Protein AF-A0A7S1TRI1-F1 (afdb_monomer)

Foldseek 3Di:
DVVVVVVVVVVVVVVVVVVVVVVVVVVVVVVVVVVVVVVVVVVVVVVVVVVVVVVVVVVVVVVVVVVVVVVVVVVVVVVVVVVVVVVVVVVVVVVVVVVVVVVVVVVVVVVVVVVVVVVVVVVVVVVVVVVVVVVVLVVVVVVVVVVVVVVVVVVVVVPDDDDDDPDPPPCPDPNPVPVCPVVVVVVVVVVVVVPPPPPPPPPPPDPPPPVPPPPPPPPPPPVVVVVVVVVVVVVVVVVVVVVPDDPPPDPPPDPDDDPPDDPVNVVVVVVVVVVVVVVPPPPPDDDDDDDDDDDDDDDDDDDDDDPDDDDDPPDPPDPPPPDPPPPPPDPPVVVVVVVVVVVVVVVVD

Organism: NCBI:txid124430

pLDDT: mean 71.21, std 21.26, range [36.97, 98.06]

Mean predicted aligned error: 22.96 Å

Radius of gyration: 62.07 Å; Cα contacts (8 Å, |Δi|>4): 4; chains: 1; bounding box: 125×67×200 Å

Solvent-accessible surface area (backbone atoms only — not comparable to full-atom values): 21823 Å² total; per-residue (Å²): 108,71,72,59,54,53,53,50,56,50,48,53,52,50,51,53,51,51,49,52,57,50,52,53,53,49,52,52,49,52,52,51,50,52,52,52,52,54,50,52,54,51,52,51,50,53,53,52,51,51,51,53,52,52,53,53,52,52,49,51,52,53,51,50,53,49,54,50,54,51,52,54,52,49,52,54,50,48,56,51,53,51,53,52,50,54,53,51,51,51,52,50,52,56,49,50,56,47,52,56,49,51,51,54,48,52,53,52,53,49,52,51,51,53,52,51,51,52,51,51,51,54,53,50,55,50,50,52,53,53,48,53,51,51,53,52,50,53,51,52,50,52,51,54,53,51,50,52,51,48,53,54,62,55,49,67,75,59,81,79,83,89,76,88,71,94,67,77,76,76,74,89,55,83,72,84,71,56,72,55,67,63,52,47,58,52,46,52,52,50,45,65,71,59,47,76,71,68,77,69,72,74,72,70,77,71,80,69,81,69,76,71,79,72,92,79,59,90,86,70,62,66,67,62,58,51,55,56,49,54,56,58,52,55,55,54,56,55,54,59,62,62,72,74,65,87,89,85,84,87,75,91,81,74,85,85,78,69,101,78,75,48,76,64,56,58,51,52,51,54,50,52,53,54,48,54,60,57,70,69,49,82,85,82,80,85,84,86,81,93,75,87,77,93,75,84,83,82,93,72,94,71,94,74,90,82,84,88,71,87,90,82,88,73,86,82,85,75,85,90,84,80,89,82,79,85,84,73,78,72,55,72,64,59,60,50,54,56,52,51,54,55,50,54,64,56,72,77,108

Sequence (349 aa):
AAAAEEAKAEAERREKELRIRLEVRVEDREAELATARTVAGREQKVATELRAKAAALEGKAKELDGKYKDAVRLAKGHRKKTRLATTALAKLRDRMKRIDAENKELVRENATVVASEEQLRRTVEELARTLEVEQTNRREWATARSQLLRQFCESDNTMKGLSSLSGGVPKQQPTPYNHVYHAGVSDLRRSADSLPSAPRPATDPTPTKTKVPSKSSAKATGRRKVKRRRARLTTAATAKAKLATPTRLAGKAERKASPTDSPLRRRTELLRARRAALEARPSGLFTSDEHEPRHPAPRRESKGPDSIDELELELATEDWAAGNTEGWAGDEEEEAELLTDLDAMSSIA

Structure (mmCIF, N/CA/C/O backbone):
data_AF-A0A7S1TRI1-F1
#
_entry.id   AF-A0A7S1TRI1-F1
#
loop_
_atom_site.group_PDB
_atom_site.id
_atom_site.type_symbol
_atom_site.label_atom_id
_atom_site.label_alt_id
_atom_site.label_comp_id
_atom_site.label_asym_id
_atom_site.label_entity_id
_atom_site.label_seq_id
_atom_site.pdbx_PDB_ins_code
_atom_site.Cartn_x
_atom_site.Cartn_y
_atom_site.Cartn_z
_atom_site.occupancy
_atom_site.B_iso_or_equiv
_atom_site.auth_seq_id
_atom_site.auth_comp_id
_atom_site.auth_asym_id
_atom_site.auth_atom_id
_atom_site.pdbx_PDB_model_num
ATOM 1 N N . ALA A 1 1 ? 50.799 10.301 -98.415 1.00 80.12 1 ALA A N 1
ATOM 2 C CA . ALA A 1 1 ? 51.672 11.117 -97.546 1.00 80.12 1 ALA A CA 1
ATOM 3 C C . ALA A 1 1 ? 50.856 12.154 -96.774 1.00 80.12 1 ALA A C 1
ATOM 5 O O . ALA A 1 1 ? 50.730 11.978 -95.575 1.00 80.12 1 ALA A O 1
ATOM 6 N N . ALA A 1 2 ? 50.206 13.126 -97.431 1.00 81.94 2 ALA A N 1
ATOM 7 C CA . ALA A 1 2 ? 49.350 14.124 -96.761 1.00 81.94 2 ALA A CA 1
ATOM 8 C C . ALA A 1 2 ? 48.250 13.505 -95.869 1.00 81.94 2 ALA A C 1
ATOM 10 O O . ALA A 1 2 ? 48.205 13.785 -94.679 1.00 81.94 2 ALA A O 1
ATOM 11 N N . ALA A 1 3 ? 47.483 12.539 -96.390 1.00 84.62 3 ALA A N 1
ATOM 12 C CA . ALA A 1 3 ? 46.451 11.838 -95.611 1.00 84.62 3 ALA A CA 1
ATOM 13 C C . ALA A 1 3 ? 46.990 11.063 -94.386 1.00 84.62 3 ALA A C 1
ATOM 15 O O . ALA A 1 3 ? 46.260 10.824 -93.430 1.00 84.62 3 ALA A O 1
ATOM 16 N N . ALA A 1 4 ? 48.266 10.656 -94.397 1.00 84.81 4 ALA A N 1
ATOM 17 C CA . ALA A 1 4 ? 48.879 9.952 -93.269 1.00 84.81 4 ALA A CA 1
ATOM 18 C C . ALA A 1 4 ? 49.349 10.919 -92.169 1.00 84.81 4 ALA A C 1
ATOM 20 O O . ALA A 1 4 ? 49.330 10.556 -90.997 1.00 84.81 4 ALA A O 1
ATOM 21 N N . GLU A 1 5 ? 49.742 12.143 -92.529 1.00 85.69 5 GLU A N 1
ATOM 22 C CA . GLU A 1 5 ? 50.085 13.201 -91.570 1.00 85.69 5 GLU A CA 1
ATOM 23 C C . GLU A 1 5 ? 48.824 13.811 -90.942 1.00 85.69 5 GLU A C 1
ATOM 25 O O . GLU A 1 5 ? 48.774 14.018 -89.730 1.00 85.69 5 GLU A O 1
ATOM 30 N N . GLU A 1 6 ? 47.758 13.986 -91.726 1.00 85.88 6 GLU A N 1
ATOM 31 C CA . GLU A 1 6 ? 46.444 14.393 -91.213 1.00 85.88 6 GLU A CA 1
ATOM 32 C C . GLU A 1 6 ? 45.880 13.361 -90.222 1.00 85.88 6 GLU A C 1
ATOM 34 O O . GLU A 1 6 ? 45.433 13.730 -89.136 1.00 85.88 6 GLU A O 1
ATOM 39 N N . ALA A 1 7 ? 46.004 12.061 -90.519 1.00 89.56 7 ALA A N 1
ATOM 40 C CA . ALA A 1 7 ? 45.572 10.998 -89.611 1.00 89.56 7 ALA A CA 1
ATOM 41 C C . ALA A 1 7 ? 46.341 10.984 -88.274 1.00 89.56 7 ALA A C 1
ATOM 43 O O . ALA A 1 7 ? 45.748 10.719 -87.227 1.00 89.56 7 ALA A O 1
ATOM 44 N N . LYS A 1 8 ? 47.646 11.297 -88.281 1.00 93.50 8 LYS A N 1
ATOM 45 C CA . LYS A 1 8 ? 48.445 11.431 -87.048 1.00 93.50 8 LYS A CA 1
ATOM 46 C C . LYS A 1 8 ? 48.033 12.664 -86.244 1.00 93.50 8 LYS A C 1
ATOM 48 O O . LYS A 1 8 ? 47.828 12.561 -85.038 1.00 93.50 8 LYS A O 1
ATOM 53 N N . ALA A 1 9 ? 47.838 13.803 -86.908 1.00 90.88 9 ALA A N 1
ATOM 54 C CA . ALA A 1 9 ? 47.400 15.034 -86.254 1.00 90.88 9 ALA A CA 1
ATOM 55 C C . ALA A 1 9 ? 46.000 14.895 -85.626 1.00 90.88 9 ALA A C 1
ATOM 57 O O . ALA A 1 9 ? 45.744 15.419 -84.541 1.00 90.88 9 ALA A O 1
ATOM 58 N N . GLU A 1 10 ? 45.088 14.162 -86.269 1.00 91.12 10 GLU A N 1
ATOM 59 C CA . GLU A 1 10 ? 43.784 13.833 -85.690 1.00 91.12 10 GLU A CA 1
ATOM 60 C C . GLU A 1 10 ? 43.884 12.854 -84.516 1.00 91.12 10 GLU A C 1
ATOM 62 O O . GLU A 1 10 ? 43.177 13.033 -83.522 1.00 91.12 10 GLU A O 1
ATOM 67 N N . ALA A 1 11 ? 44.762 11.849 -84.591 1.00 92.44 11 ALA A N 1
ATOM 68 C CA . ALA A 1 11 ? 44.986 10.908 -83.496 1.00 92.44 11 ALA A CA 1
ATOM 69 C C . ALA A 1 11 ? 45.507 11.617 -82.234 1.00 92.44 11 ALA A C 1
ATOM 71 O O . ALA A 1 11 ? 44.962 11.404 -81.153 1.00 92.44 11 ALA A O 1
ATOM 72 N N . GLU A 1 12 ? 46.469 12.534 -82.371 1.00 91.31 12 GLU A N 1
ATOM 73 C CA . GLU A 1 12 ? 46.991 13.327 -81.250 1.00 91.31 12 GLU A CA 1
ATOM 74 C C . GLU A 1 12 ? 45.942 14.276 -80.651 1.00 91.31 12 GLU A C 1
ATOM 76 O O . GLU A 1 12 ? 45.892 14.473 -79.435 1.00 91.31 12 GLU A O 1
ATOM 81 N N . ARG A 1 13 ? 45.075 14.875 -81.482 1.00 93.94 13 ARG A N 1
ATOM 82 C CA . ARG A 1 13 ? 43.962 15.711 -80.995 1.00 93.94 13 ARG A CA 1
ATOM 83 C C . ARG A 1 13 ? 42.957 14.883 -80.199 1.00 93.94 13 ARG A C 1
ATOM 85 O O . ARG A 1 13 ? 42.544 15.312 -79.125 1.00 93.94 13 ARG A O 1
ATOM 92 N N . ARG A 1 14 ? 42.610 13.691 -80.690 1.00 92.75 14 ARG A N 1
ATOM 93 C CA . ARG A 1 14 ? 41.705 12.764 -79.996 1.00 92.75 14 ARG A CA 1
ATOM 94 C C . ARG A 1 14 ? 42.324 12.218 -78.711 1.00 92.75 14 ARG A C 1
ATOM 96 O O . ARG A 1 14 ? 41.617 12.103 -77.719 1.00 92.75 14 ARG A O 1
ATOM 103 N N . GLU A 1 15 ? 43.623 11.929 -78.686 1.00 92.12 15 GLU A N 1
ATOM 104 C CA . GLU A 1 15 ? 44.326 11.505 -77.468 1.00 92.12 15 GLU A CA 1
ATOM 105 C C . GLU A 1 15 ? 44.309 12.605 -76.400 1.00 92.12 15 GLU A C 1
ATOM 107 O O . GLU A 1 15 ? 43.963 12.343 -75.248 1.00 92.12 15 GLU A O 1
ATOM 112 N N . LYS A 1 16 ? 44.597 13.854 -76.790 1.00 95.25 16 LYS A N 1
ATOM 113 C CA . LYS A 1 16 ? 44.510 15.015 -75.891 1.00 95.25 16 LYS A CA 1
ATOM 114 C C . LYS A 1 16 ? 43.087 15.226 -75.374 1.00 95.25 16 LYS A C 1
ATOM 116 O O . LYS A 1 16 ? 42.901 15.456 -74.184 1.00 95.25 16 LYS A O 1
ATOM 121 N N . GLU A 1 17 ? 42.080 15.095 -76.233 1.00 93.94 17 GLU A N 1
ATOM 122 C CA . GLU A 1 17 ? 40.675 15.205 -75.831 1.00 93.94 17 GLU A CA 1
ATOM 123 C C . GLU A 1 17 ? 40.250 14.077 -74.875 1.00 93.94 17 GLU A C 1
ATOM 125 O O . GLU A 1 17 ? 39.602 14.333 -73.859 1.00 93.94 17 GLU A O 1
ATOM 130 N N . LEU A 1 18 ? 40.635 12.828 -75.158 1.00 95.75 18 LEU A N 1
ATOM 131 C CA . LEU A 1 18 ? 40.362 11.686 -74.283 1.00 95.75 18 LEU A CA 1
ATOM 132 C C . LEU A 1 18 ? 41.048 11.840 -72.927 1.00 95.75 18 LEU A C 1
ATOM 134 O O . LEU A 1 18 ? 40.439 11.529 -71.906 1.00 95.75 18 LEU A O 1
ATOM 138 N N . ARG A 1 19 ? 42.278 12.357 -72.908 1.00 95.81 19 ARG A N 1
ATOM 139 C CA . ARG A 1 19 ? 43.007 12.646 -71.674 1.00 95.81 19 ARG A CA 1
ATOM 140 C C . ARG A 1 19 ? 42.280 13.679 -70.818 1.00 95.81 19 ARG A C 1
ATOM 142 O O . ARG A 1 19 ? 42.035 13.395 -69.652 1.00 95.81 19 ARG A O 1
ATOM 149 N N . ILE A 1 20 ? 41.843 14.796 -71.404 1.00 95.81 20 ILE A N 1
ATOM 150 C CA . ILE A 1 20 ? 41.055 15.818 -70.692 1.00 95.81 20 ILE A CA 1
ATOM 151 C C . ILE A 1 20 ? 39.758 15.208 -70.143 1.00 95.81 20 ILE A C 1
ATOM 153 O O . ILE A 1 20 ? 39.418 15.406 -68.981 1.00 95.81 20 ILE A O 1
ATOM 157 N N . ARG A 1 21 ? 39.042 14.401 -70.939 1.00 95.88 21 ARG A N 1
ATOM 158 C CA . ARG A 1 21 ? 37.817 13.724 -70.472 1.00 95.88 21 ARG A CA 1
ATOM 159 C C . ARG A 1 21 ? 38.075 12.748 -69.320 1.00 95.88 21 ARG A C 1
ATOM 161 O O . ARG A 1 21 ? 37.202 12.586 -68.469 1.00 95.88 21 ARG A O 1
ATOM 168 N N . LEU A 1 22 ? 39.217 12.059 -69.311 1.00 96.38 22 LEU A N 1
ATOM 169 C CA . LEU A 1 22 ? 39.600 11.168 -68.214 1.00 96.38 22 LEU A CA 1
ATOM 170 C C . LEU A 1 22 ? 39.996 11.955 -66.962 1.00 96.38 22 LEU A C 1
ATOM 172 O O . LEU A 1 22 ? 39.558 11.575 -65.882 1.00 96.38 22 LEU A O 1
ATOM 176 N N . GLU A 1 23 ? 40.752 13.045 -67.104 1.00 96.25 23 GLU A N 1
ATOM 177 C CA . GLU A 1 23 ? 41.136 13.934 -65.997 1.00 96.25 23 GLU A CA 1
ATOM 178 C C . GLU A 1 23 ? 39.890 14.518 -65.310 1.00 96.25 23 GLU A C 1
ATOM 180 O O . GLU A 1 23 ? 39.721 14.323 -64.109 1.00 96.25 23 GLU A O 1
ATOM 185 N N . VAL A 1 24 ? 38.936 15.066 -66.075 1.00 96.38 24 VAL A N 1
ATOM 186 C CA . VAL A 1 24 ? 37.661 15.580 -65.531 1.00 96.38 24 VAL A CA 1
ATOM 187 C C . VAL A 1 24 ? 36.880 14.493 -64.780 1.00 96.38 24 VAL A C 1
ATOM 189 O O . VAL A 1 24 ? 36.388 14.722 -63.680 1.00 96.38 24 VAL A O 1
ATOM 192 N N . ARG A 1 25 ? 36.798 13.266 -65.319 1.00 96.06 25 ARG A N 1
ATOM 193 C CA . ARG A 1 25 ? 36.109 12.161 -64.624 1.00 96.06 25 ARG A CA 1
ATOM 194 C C . ARG A 1 25 ? 36.802 11.742 -63.332 1.00 96.06 25 ARG A C 1
ATOM 196 O O . ARG A 1 25 ? 36.122 11.265 -62.425 1.00 96.06 25 ARG A O 1
ATOM 203 N N . VAL A 1 26 ? 38.129 11.825 -63.267 1.00 97.56 26 VAL A N 1
ATOM 204 C CA . VAL A 1 26 ? 38.873 11.528 -62.038 1.00 97.56 26 VAL A CA 1
ATOM 205 C C . VAL A 1 26 ? 38.576 12.599 -60.995 1.00 97.56 26 VAL A C 1
ATOM 207 O O . VAL A 1 26 ? 38.222 12.236 -59.879 1.00 97.56 26 VAL A O 1
ATOM 210 N N . GLU A 1 27 ? 38.605 13.878 -61.370 1.00 95.75 27 GLU A N 1
ATOM 211 C CA . GLU A 1 27 ? 38.260 14.992 -60.477 1.00 95.75 27 GLU A CA 1
ATOM 212 C C . GLU A 1 27 ? 36.824 14.879 -59.938 1.00 95.75 27 GLU A C 1
ATOM 214 O O . GLU A 1 27 ? 36.612 14.964 -58.725 1.00 95.75 27 GLU A O 1
ATOM 219 N N . ASP A 1 28 ? 35.848 14.579 -60.803 1.00 96.62 28 ASP A N 1
ATOM 220 C CA . ASP A 1 28 ? 34.454 14.353 -60.398 1.00 96.62 28 ASP A CA 1
ATOM 221 C C . ASP A 1 28 ? 34.348 13.205 -59.380 1.00 96.62 28 ASP A C 1
ATOM 223 O O . ASP A 1 28 ? 33.677 13.318 -58.350 1.00 96.62 28 ASP A O 1
ATOM 227 N N . ARG A 1 29 ? 35.051 12.091 -59.625 1.00 96.88 29 ARG A N 1
ATOM 228 C CA . ARG A 1 29 ? 35.058 10.936 -58.714 1.00 96.88 29 ARG A CA 1
ATOM 229 C C . ARG A 1 29 ? 35.777 11.227 -57.407 1.00 96.88 29 ARG A C 1
ATOM 231 O O . ARG A 1 29 ? 35.345 10.738 -56.365 1.00 96.88 29 ARG A O 1
ATOM 238 N N . GLU A 1 30 ? 36.848 12.006 -57.426 1.00 96.56 30 GLU A N 1
ATOM 239 C CA . GLU A 1 30 ? 37.534 12.441 -56.213 1.00 96.56 30 GLU A CA 1
ATOM 240 C C . GLU A 1 30 ? 36.636 13.352 -55.366 1.00 96.56 30 GLU A C 1
ATOM 242 O O . GLU A 1 30 ? 36.564 13.166 -54.146 1.00 96.56 30 GLU A O 1
ATOM 247 N N . ALA A 1 31 ? 35.872 14.250 -55.994 1.00 96.00 31 ALA A N 1
ATOM 248 C CA . ALA A 1 31 ? 34.875 15.078 -55.320 1.00 96.00 31 ALA A CA 1
ATOM 249 C C . ALA A 1 31 ? 33.716 14.239 -54.738 1.00 96.00 31 ALA A C 1
ATOM 251 O O . ALA A 1 31 ? 33.339 14.414 -53.572 1.00 96.00 31 ALA A O 1
ATOM 252 N N . GLU A 1 32 ? 33.190 13.270 -55.494 1.00 96.44 32 GLU A N 1
ATOM 253 C CA . GLU A 1 32 ? 32.194 12.306 -55.001 1.00 96.44 32 GLU A CA 1
ATOM 254 C C . GLU A 1 32 ? 32.728 11.494 -53.806 1.00 96.44 32 GLU A C 1
ATOM 256 O O . GLU A 1 32 ? 32.045 11.331 -52.795 1.00 96.44 32 GLU A O 1
ATOM 261 N N . LEU A 1 33 ? 33.975 11.016 -53.866 1.00 97.38 33 LEU A N 1
ATOM 262 C CA . LEU A 1 33 ? 34.591 10.272 -52.765 1.00 97.38 33 LEU A CA 1
ATOM 263 C C . LEU A 1 33 ? 34.832 11.156 -51.536 1.00 97.38 33 LEU A C 1
ATOM 265 O O . LEU A 1 33 ? 34.644 10.695 -50.406 1.00 97.38 33 LEU A O 1
ATOM 269 N N . ALA A 1 34 ? 35.231 12.414 -51.726 1.00 96.44 34 ALA A N 1
ATOM 270 C CA . ALA A 1 34 ? 35.403 13.366 -50.635 1.00 96.44 34 ALA A CA 1
ATOM 271 C C . ALA A 1 34 ? 34.068 13.631 -49.923 1.00 96.44 34 ALA A C 1
ATOM 273 O O . ALA A 1 34 ? 33.988 13.508 -48.697 1.00 96.44 34 ALA A O 1
ATOM 274 N N . THR A 1 35 ? 32.999 13.901 -50.676 1.00 96.00 35 THR A N 1
ATOM 275 C CA . THR A 1 35 ? 31.659 14.106 -50.105 1.00 96.00 35 THR A CA 1
ATOM 276 C C . THR A 1 35 ? 31.156 12.850 -49.392 1.00 96.00 35 THR A C 1
ATOM 278 O O . THR A 1 35 ? 30.785 12.936 -48.219 1.00 96.00 35 THR A O 1
ATOM 281 N N . ALA A 1 36 ? 31.261 11.669 -50.008 1.00 96.75 36 ALA A N 1
ATOM 282 C CA . ALA A 1 36 ? 30.872 10.399 -49.391 1.00 96.75 36 ALA A CA 1
ATOM 283 C C . ALA A 1 36 ? 31.618 10.126 -48.071 1.00 96.75 36 ALA A C 1
ATOM 285 O O . ALA A 1 36 ? 31.004 9.711 -47.086 1.00 96.75 36 ALA A O 1
ATOM 286 N N . ARG A 1 37 ? 32.924 10.426 -47.998 1.00 97.62 37 ARG A N 1
ATOM 287 C CA . ARG A 1 37 ? 33.710 10.313 -46.754 1.00 97.62 37 ARG A CA 1
ATOM 288 C C . ARG A 1 37 ? 33.198 11.250 -45.661 1.00 97.62 37 ARG A C 1
ATOM 290 O O . ARG A 1 37 ? 33.124 10.843 -44.502 1.00 97.62 37 ARG A O 1
ATOM 297 N N . THR A 1 38 ? 32.824 12.486 -46.001 1.00 96.88 38 THR A N 1
ATOM 298 C CA . THR A 1 38 ? 32.269 13.425 -45.009 1.00 96.88 38 THR A CA 1
ATOM 299 C C . THR A 1 38 ? 30.904 12.978 -44.489 1.00 96.88 38 THR A C 1
ATOM 301 O O . THR A 1 38 ? 30.662 13.066 -43.284 1.00 96.88 38 THR A O 1
ATOM 304 N N . VAL A 1 39 ? 30.040 12.449 -45.362 1.00 97.44 39 VAL A N 1
ATOM 305 C CA . VAL A 1 39 ? 28.725 11.908 -44.987 1.00 97.44 39 VAL A CA 1
ATOM 306 C C . VAL A 1 39 ? 28.895 10.695 -44.078 1.00 97.44 39 VAL A C 1
ATOM 308 O O . VAL A 1 39 ? 28.372 10.707 -42.966 1.00 97.44 39 VAL A O 1
ATOM 311 N N . ALA A 1 40 ? 29.725 9.723 -44.467 1.00 96.56 40 ALA A N 1
ATOM 312 C CA . ALA A 1 40 ? 30.025 8.555 -43.640 1.00 96.56 40 ALA A CA 1
ATOM 313 C C . ALA A 1 40 ? 30.601 8.949 -42.266 1.00 96.56 40 ALA A C 1
ATOM 315 O O . ALA A 1 40 ? 30.226 8.383 -41.239 1.00 96.56 40 ALA A O 1
ATOM 316 N N . GLY A 1 41 ? 31.466 9.969 -42.219 1.00 97.88 41 GLY A N 1
ATOM 317 C CA . GLY A 1 41 ? 31.992 10.509 -40.965 1.00 97.88 41 GLY A CA 1
ATOM 318 C C . GLY A 1 41 ? 30.911 11.129 -40.070 1.00 97.88 41 GLY A C 1
ATOM 319 O O . GLY A 1 41 ? 30.940 10.941 -38.852 1.00 97.88 41 GLY A O 1
ATOM 320 N N . ARG A 1 42 ? 29.935 11.843 -40.646 1.00 97.56 42 ARG A N 1
ATOM 321 C CA . ARG A 1 42 ? 28.785 12.391 -39.901 1.00 97.56 42 ARG A CA 1
ATOM 322 C C . ARG A 1 42 ? 27.869 11.282 -39.392 1.00 97.56 42 ARG A C 1
ATOM 324 O O . ARG A 1 42 ? 27.518 11.288 -38.216 1.00 97.56 42 ARG A O 1
ATOM 331 N N . GLU A 1 43 ? 27.542 10.307 -40.232 1.00 97.25 43 GLU A N 1
ATOM 332 C CA . GLU A 1 43 ? 26.719 9.155 -39.851 1.00 97.25 43 GLU A CA 1
ATOM 333 C C . GLU A 1 43 ? 27.364 8.339 -38.728 1.00 97.25 43 GLU A C 1
ATOM 335 O O . GLU A 1 43 ? 26.689 7.958 -37.772 1.00 97.25 43 GLU A O 1
ATOM 340 N N . GLN A 1 44 ? 28.684 8.131 -38.781 1.00 97.50 44 GLN A N 1
ATOM 341 C CA . GLN A 1 44 ? 29.411 7.452 -37.713 1.00 97.50 44 GLN A CA 1
ATOM 342 C C . GLN A 1 44 ? 29.318 8.219 -36.387 1.00 97.50 44 GLN A C 1
ATOM 344 O O . GLN A 1 44 ? 29.071 7.594 -35.353 1.00 97.50 44 GLN A O 1
ATOM 349 N N . LYS A 1 45 ? 29.464 9.553 -36.403 1.00 97.75 45 LYS A N 1
ATOM 350 C CA . LYS A 1 45 ? 29.301 10.391 -35.200 1.00 97.75 45 LYS A CA 1
ATOM 351 C C . LYS A 1 45 ? 27.897 10.250 -34.612 1.00 97.75 45 LYS A C 1
ATOM 353 O O . LYS A 1 45 ? 27.767 9.902 -33.438 1.00 97.75 45 LYS A O 1
ATOM 358 N N . VAL A 1 46 ? 26.861 10.389 -35.440 1.00 97.94 46 VAL A N 1
ATOM 359 C CA . VAL A 1 46 ? 25.462 10.217 -35.012 1.00 97.94 46 VAL A CA 1
ATOM 360 C C . VAL A 1 46 ? 25.233 8.817 -34.434 1.00 97.94 46 VAL A C 1
ATOM 362 O O . VAL A 1 46 ? 24.655 8.675 -33.358 1.00 97.94 46 VAL A O 1
ATOM 365 N N . ALA A 1 47 ? 25.748 7.769 -35.081 1.00 97.50 47 ALA A N 1
ATOM 366 C CA . ALA A 1 47 ? 25.630 6.402 -34.582 1.00 97.50 47 ALA A CA 1
ATOM 367 C C . ALA A 1 47 ? 26.312 6.213 -33.215 1.00 97.50 47 ALA A C 1
ATOM 369 O O . ALA A 1 47 ? 25.779 5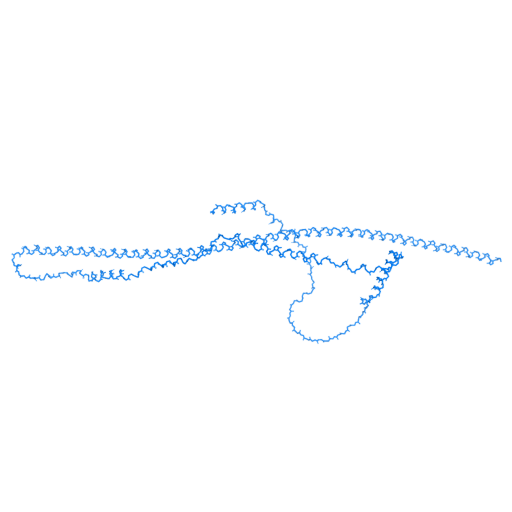.511 -32.352 1.00 97.50 47 ALA A O 1
ATOM 370 N N . THR A 1 48 ? 27.474 6.834 -32.985 1.00 97.38 48 THR A N 1
ATOM 371 C CA . THR A 1 48 ? 28.145 6.781 -31.676 1.00 97.38 48 THR A CA 1
ATOM 372 C C . THR A 1 48 ? 27.380 7.539 -30.592 1.00 97.38 48 THR A C 1
ATOM 374 O O . THR A 1 48 ? 27.237 7.019 -29.485 1.00 97.38 48 THR A O 1
ATOM 377 N N . GLU A 1 49 ? 26.808 8.702 -30.911 1.00 97.88 49 GLU A N 1
ATOM 378 C CA . GLU A 1 49 ? 25.978 9.476 -29.982 1.00 97.88 49 GLU A CA 1
ATOM 379 C C . GLU A 1 49 ? 24.695 8.728 -29.604 1.00 97.88 49 GLU A C 1
ATOM 381 O O . GLU A 1 49 ? 24.329 8.666 -28.428 1.00 97.88 49 GLU A O 1
ATOM 386 N N . LEU A 1 50 ? 24.031 8.096 -30.576 1.00 97.62 50 LEU A N 1
ATOM 387 C CA . LEU A 1 50 ? 22.842 7.279 -30.328 1.00 97.62 50 LEU A CA 1
ATOM 388 C C . LEU A 1 50 ? 23.153 6.072 -29.437 1.00 97.62 50 LEU A C 1
ATOM 390 O O . LEU A 1 50 ? 22.376 5.770 -28.533 1.00 97.62 50 LEU A O 1
ATOM 394 N N . ARG A 1 51 ? 24.304 5.411 -29.628 1.00 97.44 51 ARG A N 1
ATOM 395 C CA . ARG A 1 51 ? 24.742 4.319 -28.739 1.00 97.44 51 ARG A CA 1
ATOM 396 C C . ARG A 1 51 ? 24.989 4.806 -27.313 1.00 97.44 51 ARG A C 1
ATOM 398 O O . ARG A 1 51 ? 24.574 4.131 -26.374 1.00 97.44 51 ARG A O 1
ATOM 405 N N . ALA A 1 52 ? 25.617 5.969 -27.143 1.00 97.50 52 ALA A N 1
ATOM 406 C CA . ALA A 1 52 ? 25.834 6.556 -25.823 1.00 97.50 52 ALA A CA 1
ATOM 407 C C . ALA A 1 52 ? 24.502 6.891 -25.126 1.00 97.50 52 ALA A C 1
ATOM 409 O O . ALA A 1 52 ? 24.306 6.537 -23.962 1.00 97.50 52 ALA A O 1
ATOM 410 N N . LYS A 1 53 ? 23.547 7.492 -25.851 1.00 97.56 53 LYS A N 1
ATOM 411 C CA . LYS A 1 53 ? 22.195 7.767 -25.335 1.00 97.56 53 LYS A CA 1
ATOM 412 C C . LYS A 1 53 ? 21.447 6.483 -24.968 1.00 97.56 53 LYS A C 1
ATOM 414 O O . LYS A 1 53 ? 20.836 6.427 -23.905 1.00 97.56 53 LYS A O 1
ATOM 419 N N . ALA A 1 54 ? 21.530 5.443 -25.797 1.00 97.62 54 ALA A N 1
ATOM 420 C CA . ALA A 1 54 ? 20.912 4.150 -25.512 1.00 97.62 54 ALA A CA 1
ATOM 421 C C . ALA A 1 54 ? 21.479 3.512 -24.233 1.00 97.62 54 ALA A C 1
ATOM 423 O O . ALA A 1 54 ? 20.710 3.069 -23.383 1.00 97.62 54 ALA A O 1
ATOM 424 N N . ALA A 1 55 ? 22.803 3.540 -24.046 1.00 97.56 55 ALA A N 1
ATOM 425 C CA . ALA A 1 55 ? 23.440 3.046 -22.826 1.00 97.56 55 ALA A CA 1
ATOM 426 C C . ALA A 1 55 ? 23.013 3.846 -21.580 1.00 97.56 55 ALA A C 1
ATOM 428 O O . ALA A 1 55 ? 22.752 3.262 -20.527 1.00 97.56 55 ALA A O 1
ATOM 429 N N . ALA A 1 56 ? 22.879 5.172 -21.698 1.00 97.56 56 ALA A N 1
ATOM 430 C CA . ALA A 1 56 ? 22.388 6.018 -20.610 1.00 97.56 56 ALA A CA 1
ATOM 431 C C . ALA A 1 56 ? 20.927 5.701 -20.237 1.00 97.56 56 ALA A C 1
ATOM 433 O O . ALA A 1 56 ? 20.592 5.621 -19.053 1.00 97.56 56 ALA A O 1
ATOM 434 N N . LEU A 1 57 ? 20.060 5.477 -21.232 1.00 97.50 57 LEU A N 1
ATOM 435 C CA . LEU A 1 57 ? 18.671 5.063 -21.008 1.00 97.50 57 LEU A CA 1
ATOM 436 C C . LEU A 1 57 ? 18.582 3.669 -20.375 1.00 97.50 57 LEU A C 1
ATOM 438 O O . LEU A 1 57 ? 17.792 3.474 -19.454 1.00 97.50 57 LEU A O 1
ATOM 442 N N . GLU A 1 58 ? 19.418 2.720 -20.801 1.00 97.75 58 GLU A N 1
ATOM 443 C CA . GLU A 1 58 ? 19.493 1.392 -20.182 1.00 97.75 58 GLU A CA 1
ATOM 444 C C . GLU A 1 58 ? 19.942 1.477 -18.713 1.00 97.75 58 GLU A C 1
ATOM 446 O O . GLU A 1 58 ? 19.393 0.785 -17.852 1.0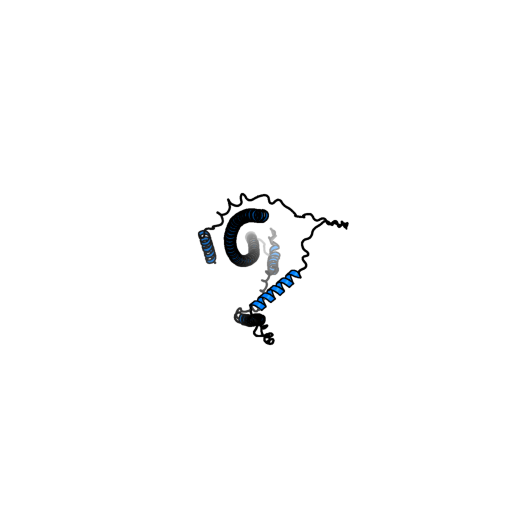0 97.75 58 GLU A O 1
ATOM 451 N N . GLY A 1 59 ? 20.897 2.361 -18.403 1.00 98.06 59 GLY A N 1
ATOM 452 C CA . GLY A 1 59 ? 21.315 2.656 -17.031 1.00 98.06 59 GLY A CA 1
ATOM 453 C C . GLY A 1 59 ? 20.156 3.156 -16.163 1.00 98.06 59 GLY A C 1
ATOM 454 O O . GLY A 1 59 ? 19.888 2.579 -15.108 1.00 98.06 59 GLY A O 1
ATOM 455 N N . LYS A 1 60 ? 19.406 4.157 -16.645 1.00 97.56 60 LYS A N 1
ATOM 456 C CA . LYS A 1 60 ? 18.212 4.677 -15.952 1.00 97.56 60 LYS A CA 1
ATOM 457 C C . LYS A 1 60 ? 17.134 3.608 -15.769 1.00 97.56 60 LYS A C 1
ATOM 459 O O . LYS A 1 60 ? 16.528 3.525 -14.706 1.00 97.56 60 LYS A O 1
ATOM 464 N N . ALA A 1 61 ? 16.911 2.761 -16.774 1.00 97.38 61 ALA A N 1
ATOM 465 C CA . ALA A 1 61 ? 15.938 1.676 -16.681 1.00 97.38 61 ALA A CA 1
ATOM 466 C C . ALA A 1 61 ? 16.299 0.672 -15.571 1.00 97.38 61 ALA A C 1
ATOM 468 O O . ALA A 1 61 ? 15.427 0.259 -14.808 1.00 97.38 61 ALA A O 1
ATOM 469 N N . LYS A 1 62 ? 17.585 0.322 -15.431 1.00 97.88 62 LYS A N 1
ATOM 470 C CA . LYS A 1 62 ? 18.068 -0.551 -14.346 1.00 97.88 62 LYS A CA 1
ATOM 471 C C . LYS A 1 62 ? 17.922 0.100 -12.970 1.00 97.88 62 LYS A C 1
ATOM 473 O O . LYS A 1 62 ? 17.549 -0.582 -12.019 1.00 97.88 62 LYS A O 1
ATOM 478 N N . GLU A 1 63 ? 18.181 1.401 -12.863 1.00 97.56 63 GLU A N 1
ATOM 479 C CA . GLU A 1 63 ? 17.980 2.151 -11.619 1.00 97.56 63 GLU A CA 1
ATOM 480 C C . GLU A 1 63 ? 16.501 2.157 -11.195 1.00 97.56 63 GLU A C 1
ATOM 482 O O . GLU A 1 63 ? 16.180 1.846 -10.046 1.00 97.56 63 GLU A O 1
ATOM 487 N N . LEU A 1 64 ? 15.590 2.447 -12.132 1.00 97.50 64 LEU A N 1
ATOM 488 C CA . LEU A 1 64 ? 14.146 2.437 -11.882 1.00 97.50 64 LEU A CA 1
ATOM 489 C C . LEU A 1 64 ? 13.628 1.039 -11.511 1.00 97.50 64 LEU A C 1
ATOM 491 O O . LEU A 1 64 ? 12.817 0.922 -10.594 1.00 97.50 64 LEU A O 1
ATOM 495 N N . ASP A 1 65 ? 14.124 -0.024 -12.152 1.00 97.69 65 ASP A N 1
ATOM 496 C CA . ASP A 1 65 ? 13.805 -1.410 -11.774 1.00 97.69 65 ASP A CA 1
ATOM 497 C C . ASP A 1 65 ? 14.282 -1.740 -10.345 1.00 97.69 65 ASP A C 1
ATOM 499 O O . ASP A 1 65 ? 13.572 -2.405 -9.583 1.00 97.69 65 ASP A O 1
ATOM 503 N N . GLY A 1 66 ? 15.448 -1.222 -9.941 1.00 97.94 66 GLY A N 1
ATOM 504 C CA . GLY A 1 66 ? 15.938 -1.296 -8.563 1.00 97.94 66 GLY A CA 1
ATOM 505 C C . GLY A 1 66 ? 14.974 -0.641 -7.569 1.00 97.94 66 GLY A C 1
ATOM 506 O O . GLY A 1 66 ? 14.473 -1.311 -6.662 1.00 97.94 66 GLY A O 1
ATOM 507 N N . LYS A 1 67 ? 14.630 0.635 -7.800 1.00 97.06 67 LYS A N 1
ATOM 508 C CA . LYS A 1 67 ? 13.677 1.390 -6.963 1.00 97.06 67 LYS A CA 1
ATOM 509 C C . LYS A 1 67 ? 12.312 0.701 -6.886 1.00 97.06 67 LYS A C 1
ATOM 511 O O . LYS A 1 67 ? 11.729 0.591 -5.807 1.00 97.06 67 LYS A O 1
ATOM 516 N N . TYR A 1 68 ? 11.821 0.168 -8.005 1.00 97.69 68 TYR A N 1
ATOM 517 C CA . TYR A 1 68 ? 10.565 -0.581 -8.049 1.00 97.69 68 TYR A CA 1
ATOM 518 C C . TYR A 1 68 ? 10.609 -1.839 -7.169 1.00 97.69 68 TYR A C 1
ATOM 520 O O . TYR A 1 68 ? 9.684 -2.095 -6.392 1.00 97.69 68 TYR A O 1
ATOM 528 N N . LYS A 1 69 ? 11.691 -2.625 -7.230 1.00 97.75 69 LYS A N 1
ATOM 529 C CA . LYS A 1 69 ? 11.854 -3.825 -6.391 1.00 97.75 69 LYS A CA 1
ATOM 530 C C . LYS A 1 69 ? 11.888 -3.493 -4.903 1.00 97.75 69 LYS A C 1
ATOM 532 O O . LYS A 1 69 ? 11.312 -4.245 -4.107 1.00 97.75 69 LYS A O 1
ATOM 537 N N . ASP A 1 70 ? 12.519 -2.387 -4.530 1.00 96.81 70 ASP A N 1
ATOM 538 C CA . ASP A 1 70 ? 12.569 -1.926 -3.144 1.00 96.81 70 ASP A CA 1
ATOM 539 C C . ASP A 1 70 ? 11.193 -1.454 -2.659 1.00 96.81 70 ASP A C 1
ATOM 541 O O . ASP A 1 70 ? 10.732 -1.913 -1.610 1.00 96.81 70 ASP A O 1
ATOM 545 N N . ALA A 1 71 ? 10.459 -0.683 -3.469 1.00 95.12 71 ALA A N 1
ATOM 546 C CA . ALA A 1 71 ? 9.074 -0.302 -3.182 1.00 95.12 71 ALA A CA 1
ATOM 547 C C . ALA A 1 71 ? 8.158 -1.530 -3.006 1.00 95.12 71 ALA A C 1
ATOM 549 O O . ALA A 1 71 ? 7.372 -1.610 -2.058 1.00 95.12 71 ALA A O 1
ATOM 550 N N . VAL A 1 72 ? 8.300 -2.555 -3.856 1.00 96.69 72 VAL A N 1
ATOM 551 C CA . VAL A 1 72 ? 7.561 -3.823 -3.718 1.00 96.69 72 VAL A CA 1
ATOM 552 C C . VAL A 1 72 ? 7.938 -4.561 -2.426 1.00 96.69 72 VAL A C 1
ATOM 554 O O . VAL A 1 72 ? 7.073 -5.182 -1.794 1.00 96.69 72 VAL A O 1
ATOM 557 N N . ARG A 1 73 ? 9.211 -4.521 -2.008 1.00 96.38 73 ARG A N 1
ATOM 558 C CA . ARG A 1 73 ? 9.667 -5.122 -0.743 1.00 96.38 73 ARG A CA 1
ATOM 559 C C . ARG A 1 73 ? 9.055 -4.396 0.457 1.00 96.38 73 ARG A C 1
ATOM 561 O O . ARG A 1 73 ? 8.504 -5.068 1.333 1.00 96.38 73 ARG A O 1
ATOM 568 N N . LEU A 1 74 ? 9.077 -3.063 0.456 1.00 96.38 74 LEU A N 1
ATOM 569 C CA . LEU A 1 74 ? 8.451 -2.227 1.482 1.00 96.38 74 LEU A CA 1
ATOM 570 C C . LEU A 1 74 ? 6.943 -2.486 1.559 1.00 96.38 74 LEU A C 1
ATOM 572 O O . LEU A 1 74 ? 6.430 -2.817 2.629 1.00 96.38 74 LEU A O 1
ATOM 576 N N . ALA A 1 75 ? 6.237 -2.487 0.426 1.00 94.56 75 ALA A N 1
ATOM 577 C CA . ALA A 1 75 ? 4.802 -2.766 0.373 1.00 94.56 75 ALA A CA 1
ATOM 578 C C . ALA A 1 75 ? 4.441 -4.150 0.949 1.00 94.56 75 ALA A C 1
ATOM 580 O O . ALA A 1 75 ? 3.440 -4.298 1.655 1.00 94.56 75 ALA A O 1
ATOM 581 N N . LYS A 1 76 ? 5.262 -5.185 0.709 1.00 96.00 76 LYS A N 1
ATOM 582 C CA . LYS A 1 76 ? 5.088 -6.503 1.353 1.00 96.00 76 LYS A CA 1
ATOM 583 C C . LYS A 1 76 ? 5.285 -6.433 2.870 1.00 96.00 76 LYS A C 1
ATOM 585 O O . LYS A 1 76 ? 4.540 -7.091 3.600 1.00 96.00 76 LYS A O 1
ATOM 590 N N . GLY A 1 77 ? 6.249 -5.637 3.336 1.00 96.38 77 GLY A N 1
ATOM 591 C CA . GLY A 1 77 ? 6.459 -5.334 4.752 1.00 96.38 77 GLY A CA 1
ATOM 592 C C . GLY A 1 77 ? 5.226 -4.690 5.391 1.00 96.38 77 GLY A C 1
ATOM 593 O O . GLY A 1 77 ? 4.692 -5.227 6.365 1.00 96.38 77 GLY A O 1
ATOM 594 N N . HIS A 1 78 ? 4.703 -3.620 4.787 1.00 95.88 78 HIS A N 1
ATOM 595 C CA . HIS A 1 78 ? 3.494 -2.938 5.259 1.00 95.88 78 HIS A CA 1
ATOM 596 C C . HIS A 1 78 ? 2.278 -3.862 5.273 1.00 95.88 78 HIS A C 1
ATOM 598 O O . HIS A 1 78 ? 1.603 -3.943 6.292 1.00 95.88 78 HIS A O 1
ATOM 604 N N . ARG A 1 79 ? 2.041 -4.654 4.218 1.00 94.00 79 ARG A N 1
ATOM 605 C CA . ARG A 1 79 ? 0.944 -5.646 4.195 1.00 94.00 79 ARG A CA 1
ATOM 606 C C . ARG A 1 79 ? 1.018 -6.644 5.354 1.00 94.00 79 ARG A C 1
ATOM 608 O O . ARG A 1 79 ? -0.010 -7.083 5.867 1.00 94.00 79 ARG A O 1
ATOM 615 N N . LYS A 1 80 ? 2.226 -7.037 5.771 1.00 95.38 80 LYS A N 1
ATOM 616 C CA . LYS A 1 80 ? 2.411 -7.905 6.941 1.00 95.38 80 LYS A CA 1
ATOM 617 C C . LYS A 1 80 ? 2.095 -7.153 8.237 1.00 95.38 80 LYS A C 1
ATOM 619 O O . LYS A 1 80 ? 1.367 -7.703 9.062 1.00 95.38 80 LYS A O 1
ATOM 624 N N . LYS A 1 81 ? 2.602 -5.923 8.404 1.00 95.19 81 LYS A N 1
ATOM 625 C CA . LYS A 1 81 ? 2.324 -5.071 9.576 1.00 95.19 81 LYS A CA 1
ATOM 626 C C . LYS A 1 81 ? 0.818 -4.793 9.716 1.00 95.19 81 LYS A C 1
ATOM 628 O O . LYS A 1 81 ? 0.255 -5.068 10.771 1.00 95.19 81 LYS A O 1
ATOM 633 N N . THR A 1 82 ? 0.132 -4.389 8.644 1.00 95.56 82 THR A N 1
ATOM 634 C CA . THR A 1 82 ? -1.321 -4.125 8.653 1.00 95.56 82 THR A CA 1
ATOM 635 C C . THR A 1 82 ? -2.135 -5.375 8.976 1.00 95.56 82 THR A C 1
ATOM 637 O O . THR A 1 82 ? -3.101 -5.313 9.735 1.00 95.56 82 THR A O 1
ATOM 640 N N . ARG A 1 83 ? -1.728 -6.551 8.485 1.00 95.56 83 ARG A N 1
ATOM 641 C CA . ARG A 1 83 ? -2.370 -7.821 8.856 1.00 95.56 83 ARG A CA 1
ATOM 642 C C . ARG A 1 83 ? -2.226 -8.145 10.349 1.00 95.56 83 ARG A C 1
ATOM 644 O O . ARG A 1 83 ? -3.161 -8.663 10.960 1.00 95.56 83 ARG A O 1
ATOM 651 N N . LEU A 1 84 ? -1.062 -7.879 10.939 1.00 95.44 84 LEU A N 1
ATOM 652 C CA . LEU A 1 84 ? -0.851 -8.084 12.375 1.00 95.44 84 LEU A CA 1
ATOM 653 C C . LEU A 1 84 ? -1.674 -7.086 13.197 1.00 95.44 84 LEU A C 1
ATOM 655 O O . LEU A 1 84 ? -2.381 -7.513 14.108 1.00 95.44 84 LEU A O 1
ATOM 659 N N . ALA A 1 85 ? -1.670 -5.808 12.813 1.00 94.00 85 ALA A N 1
ATOM 660 C CA . ALA A 1 85 ? -2.456 -4.759 13.459 1.00 94.00 85 ALA A CA 1
ATOM 661 C C . ALA A 1 85 ? -3.966 -5.049 13.403 1.00 94.00 85 ALA A C 1
ATOM 663 O O . ALA A 1 85 ? -4.639 -5.027 14.427 1.00 94.00 85 ALA A O 1
ATOM 664 N N . THR A 1 86 ? -4.499 -5.431 12.239 1.00 96.12 86 THR A N 1
ATOM 665 C CA . THR A 1 86 ? -5.919 -5.813 12.092 1.00 96.12 86 THR A CA 1
ATOM 666 C C . THR A 1 86 ? -6.291 -7.024 12.949 1.00 96.12 86 THR A C 1
ATOM 668 O O . THR A 1 86 ? -7.359 -7.045 13.558 1.00 96.12 86 THR A O 1
ATOM 671 N N . THR A 1 87 ? -5.398 -8.013 13.066 1.00 96.62 87 THR A N 1
ATOM 672 C CA . THR A 1 87 ? -5.612 -9.171 13.949 1.00 96.62 87 THR A CA 1
ATOM 673 C C . THR A 1 87 ? -5.581 -8.768 15.429 1.00 96.62 87 THR A C 1
ATOM 675 O O . THR A 1 87 ? -6.373 -9.281 16.219 1.00 96.62 87 THR A O 1
ATOM 678 N N . ALA A 1 88 ? -4.680 -7.864 15.823 1.00 94.94 88 ALA A N 1
ATOM 679 C CA . ALA A 1 88 ? -4.608 -7.339 17.186 1.00 94.94 88 ALA A CA 1
ATOM 680 C C . ALA A 1 88 ? -5.861 -6.523 17.543 1.00 94.94 88 ALA A C 1
ATOM 682 O O . ALA A 1 88 ? -6.479 -6.782 18.573 1.00 94.94 88 ALA A O 1
ATOM 683 N N . LEU A 1 89 ? -6.305 -5.635 16.648 1.00 96.69 89 LEU A N 1
ATOM 684 C CA . LEU A 1 89 ? -7.544 -4.867 16.797 1.00 96.69 89 LEU A CA 1
ATOM 685 C C . LEU A 1 89 ? -8.774 -5.770 16.932 1.00 96.69 89 LEU A C 1
ATOM 687 O O . LEU A 1 89 ? -9.631 -5.510 17.772 1.00 96.69 89 LEU A O 1
ATOM 691 N N . ALA A 1 90 ? -8.860 -6.853 16.154 1.00 96.06 90 ALA A N 1
ATOM 692 C CA . ALA A 1 90 ? -9.944 -7.825 16.294 1.00 96.06 90 ALA A CA 1
ATOM 693 C C . ALA A 1 90 ? -9.960 -8.460 17.697 1.00 96.06 90 ALA A C 1
ATOM 695 O O . ALA A 1 90 ? -11.007 -8.502 18.337 1.00 96.06 90 ALA A O 1
ATOM 696 N N . LYS A 1 91 ? -8.794 -8.866 18.221 1.00 97.00 91 LYS A N 1
ATOM 697 C CA . LYS A 1 91 ? -8.682 -9.410 19.586 1.00 97.00 91 LYS A CA 1
ATOM 698 C C . LYS A 1 91 ? -9.059 -8.391 20.662 1.00 97.00 91 LYS A C 1
ATOM 700 O O . LYS A 1 91 ? -9.680 -8.774 21.649 1.00 97.00 91 LYS A O 1
ATOM 705 N N . LEU A 1 92 ? -8.680 -7.123 20.498 1.00 96.56 92 LEU A N 1
ATOM 706 C CA . LEU A 1 92 ? -9.054 -6.055 21.430 1.00 96.56 92 LEU A CA 1
ATOM 707 C C . LEU A 1 92 ? -10.565 -5.814 21.418 1.00 96.56 92 LEU A C 1
ATOM 709 O O . LEU A 1 92 ? -11.175 -5.776 22.480 1.00 96.56 92 LEU A O 1
ATOM 713 N N . ARG A 1 93 ? -11.188 -5.767 20.236 1.00 97.38 93 ARG A N 1
ATOM 714 C CA . ARG A 1 93 ? -12.651 -5.669 20.106 1.00 97.38 93 ARG A CA 1
ATOM 715 C C . ARG A 1 93 ? -13.367 -6.846 20.764 1.00 97.38 93 ARG A C 1
ATOM 717 O O . ARG A 1 93 ? -14.369 -6.643 21.439 1.00 97.38 93 ARG A O 1
ATOM 724 N N . ASP A 1 94 ? -12.850 -8.062 20.605 1.00 97.19 94 ASP A N 1
ATOM 725 C CA . ASP A 1 94 ? -13.415 -9.242 21.267 1.00 97.19 94 ASP A CA 1
ATOM 726 C C . ASP A 1 94 ? -13.282 -9.167 22.794 1.00 97.19 94 ASP A C 1
ATOM 728 O O . ASP A 1 94 ? -14.193 -9.589 23.501 1.00 97.19 94 ASP A O 1
ATOM 732 N N . ARG A 1 95 ? -12.174 -8.622 23.316 1.00 96.50 95 ARG A N 1
ATOM 733 C CA . ARG A 1 95 ? -12.004 -8.373 24.758 1.00 96.50 95 ARG A CA 1
ATOM 734 C C . ARG A 1 95 ? -12.977 -7.312 25.265 1.00 96.50 95 ARG A C 1
ATOM 736 O O . ARG A 1 95 ? -13.644 -7.566 26.258 1.00 96.50 95 ARG A O 1
ATOM 743 N N . MET A 1 96 ? -13.115 -6.187 24.562 1.00 97.19 96 MET A N 1
ATOM 744 C CA . MET A 1 96 ? -14.077 -5.138 24.920 1.00 97.19 96 MET A CA 1
ATOM 745 C C . MET A 1 96 ? -15.503 -5.686 24.984 1.00 97.19 96 MET A C 1
ATOM 747 O O . MET A 1 96 ? -16.186 -5.478 25.974 1.00 97.19 96 MET A O 1
ATOM 751 N N . LYS A 1 97 ? -15.920 -6.496 24.002 1.00 97.50 97 LYS A N 1
ATOM 752 C CA . LYS A 1 97 ? -17.244 -7.140 24.025 1.00 97.50 97 LYS A CA 1
ATOM 753 C C . LYS A 1 97 ? -17.469 -8.043 25.241 1.00 97.50 97 LYS A C 1
ATOM 755 O O . LYS A 1 97 ? -18.607 -8.174 25.678 1.00 97.50 97 LYS A O 1
ATOM 760 N N . ARG A 1 98 ? -16.420 -8.701 25.753 1.00 97.12 98 ARG A N 1
ATOM 761 C CA . ARG A 1 98 ? -16.514 -9.518 26.976 1.00 97.12 98 ARG A CA 1
ATOM 762 C C . ARG A 1 98 ? -16.651 -8.642 28.209 1.00 97.12 98 ARG A C 1
ATOM 764 O O . ARG A 1 98 ? -17.560 -8.883 28.982 1.00 97.12 98 ARG A O 1
ATOM 771 N N . ILE A 1 99 ? -15.833 -7.597 28.319 1.00 97.00 99 ILE A N 1
ATOM 772 C CA . ILE A 1 99 ? -15.923 -6.615 29.408 1.00 97.00 99 ILE A CA 1
ATOM 773 C C . ILE A 1 99 ? -17.310 -5.963 29.423 1.00 97.00 99 ILE A C 1
ATOM 775 O O . ILE A 1 99 ? -17.932 -5.853 30.470 1.00 97.00 99 ILE A O 1
ATOM 779 N N . ASP A 1 100 ? -17.850 -5.599 28.259 1.00 97.50 100 ASP A N 1
ATOM 780 C CA . ASP A 1 100 ? -19.201 -5.044 28.153 1.00 97.50 100 ASP A CA 1
ATOM 781 C C . ASP A 1 100 ? -20.279 -6.045 28.594 1.00 97.50 100 ASP A C 1
ATOM 783 O O . ASP A 1 100 ? -21.316 -5.644 29.123 1.00 97.50 100 ASP A O 1
ATOM 787 N N . ALA A 1 101 ? -20.074 -7.343 28.353 1.00 96.38 101 ALA A N 1
ATOM 788 C CA . ALA A 1 101 ? -20.983 -8.389 28.809 1.00 96.38 101 ALA A CA 1
ATOM 789 C C . ALA A 1 101 ? -20.888 -8.595 30.330 1.00 96.38 101 ALA A C 1
ATOM 791 O O . ALA A 1 101 ? -21.926 -8.604 30.986 1.00 96.38 101 ALA A O 1
ATOM 792 N N . GLU A 1 102 ? -19.671 -8.671 30.874 1.00 97.00 102 GLU A N 1
ATOM 793 C CA . GLU A 1 102 ? -19.389 -8.766 32.314 1.00 97.00 102 GLU A CA 1
ATOM 794 C C . GLU A 1 102 ? -19.959 -7.552 33.064 1.00 97.00 102 GLU A C 1
ATOM 796 O O . GLU A 1 102 ? -20.691 -7.706 34.033 1.00 97.00 102 GLU A O 1
ATOM 801 N N . ASN A 1 103 ? -19.754 -6.332 32.560 1.00 97.56 103 ASN A N 1
ATOM 802 C CA . ASN A 1 103 ? -20.333 -5.121 33.147 1.00 97.56 103 ASN A CA 1
ATOM 803 C C . ASN A 1 103 ? -21.865 -5.139 33.123 1.00 97.56 103 ASN A C 1
ATOM 805 O O . ASN A 1 103 ? -22.504 -4.718 34.084 1.00 97.56 103 ASN A O 1
ATOM 809 N N . LYS A 1 104 ? -22.484 -5.635 32.045 1.00 97.31 104 LYS A N 1
ATOM 810 C CA . LYS A 1 104 ? -23.947 -5.790 31.991 1.00 97.31 104 LYS A CA 1
ATOM 811 C C . LYS A 1 104 ? -24.453 -6.820 32.997 1.00 97.31 104 LYS A C 1
ATOM 813 O O . LYS A 1 104 ? -25.561 -6.655 33.498 1.00 97.31 104 LYS A O 1
ATOM 818 N N . GLU A 1 105 ? -23.683 -7.868 33.266 1.00 95.69 105 GLU A N 1
ATOM 819 C CA . GLU A 1 105 ? -23.990 -8.866 34.291 1.00 95.69 105 GLU A CA 1
ATOM 820 C C . GLU A 1 105 ? -23.869 -8.263 35.694 1.00 95.69 105 GLU A C 1
ATOM 822 O O . GLU A 1 105 ? -24.856 -8.268 36.425 1.00 95.69 105 GLU A O 1
ATOM 827 N N . LEU A 1 106 ? -22.761 -7.583 36.002 1.00 94.69 106 LEU A N 1
ATOM 828 C CA . LEU A 1 106 ? -22.565 -6.863 37.267 1.00 94.69 106 LEU A CA 1
ATOM 829 C C . LEU A 1 106 ? -23.644 -5.799 37.520 1.00 94.69 106 LEU A C 1
ATOM 831 O O . LEU A 1 106 ? -24.101 -5.623 38.646 1.00 94.69 106 LEU A O 1
ATOM 835 N N . VAL A 1 107 ? -24.098 -5.086 36.483 1.00 96.69 107 VAL A N 1
ATOM 836 C CA . VAL A 1 107 ? -25.211 -4.125 36.602 1.00 96.69 107 VAL A CA 1
ATOM 837 C C . VAL A 1 107 ? -26.522 -4.831 36.958 1.00 96.69 107 VAL A C 1
ATOM 839 O O . VAL A 1 107 ? -27.295 -4.306 37.759 1.00 96.69 107 VAL A O 1
ATOM 842 N N . ARG A 1 108 ? -26.782 -6.023 36.404 1.00 95.88 108 ARG A N 1
ATOM 843 C CA . ARG A 1 108 ? -27.964 -6.825 36.766 1.00 95.88 108 ARG A CA 1
ATOM 844 C C . ARG A 1 108 ? -27.859 -7.344 38.195 1.00 95.88 108 ARG A C 1
ATOM 846 O O . ARG A 1 108 ? -28.832 -7.232 38.932 1.00 95.88 108 ARG A O 1
ATOM 853 N N . GLU A 1 109 ? -26.697 -7.857 38.592 1.00 92.06 109 GLU A N 1
ATOM 854 C CA . GLU A 1 109 ? -26.438 -8.314 39.961 1.00 92.06 109 GLU A CA 1
ATOM 855 C C . GLU A 1 109 ? -26.642 -7.172 40.966 1.00 92.06 109 GLU A C 1
ATOM 857 O O . GLU A 1 109 ? -27.436 -7.308 41.896 1.00 92.06 109 GLU A O 1
ATOM 862 N N . ASN A 1 110 ? -26.058 -5.997 40.722 1.00 93.75 110 ASN A N 1
ATOM 863 C CA . ASN A 1 110 ? -26.267 -4.817 41.565 1.00 93.75 110 ASN A CA 1
ATOM 864 C C . ASN A 1 110 ? -27.740 -4.399 41.643 1.00 93.75 110 ASN A C 1
ATOM 866 O O . ASN A 1 110 ? -28.224 -4.078 42.724 1.00 93.75 110 ASN A O 1
ATOM 870 N N . ALA A 1 111 ? -28.483 -4.443 40.533 1.00 91.38 111 ALA A N 1
ATOM 871 C CA . ALA A 1 111 ? -29.915 -4.147 40.552 1.00 91.38 111 ALA A CA 1
ATOM 872 C C . ALA A 1 111 ? -30.699 -5.133 41.439 1.00 91.38 111 ALA A C 1
ATOM 874 O O . ALA A 1 111 ? -31.616 -4.719 42.148 1.00 91.38 111 ALA A O 1
ATOM 875 N N . THR A 1 112 ? -30.327 -6.420 41.449 1.00 93.12 112 THR A N 1
ATOM 876 C CA . THR A 1 112 ? -30.949 -7.409 42.349 1.00 93.12 112 THR A CA 1
ATOM 877 C C . THR A 1 112 ? -30.600 -7.172 43.816 1.00 93.12 112 THR A C 1
ATOM 879 O O . THR A 1 112 ? -31.482 -7.284 44.668 1.00 93.12 112 THR A O 1
ATOM 882 N N . VAL A 1 113 ? -29.355 -6.780 44.112 1.00 94.75 113 VAL A N 1
ATOM 883 C CA . VAL A 1 113 ? -28.929 -6.427 45.473 1.00 94.75 113 VAL A CA 1
ATOM 884 C C . VAL A 1 113 ? -29.711 -5.212 45.965 1.00 94.75 113 VAL A C 1
ATOM 886 O O . VAL A 1 113 ? -30.355 -5.302 47.007 1.00 94.75 113 VAL A O 1
ATOM 889 N N . VAL A 1 114 ? -29.774 -4.130 45.183 1.00 94.38 114 VAL A N 1
ATOM 890 C CA . VAL A 1 114 ? -30.542 -2.923 45.536 1.00 94.38 114 VAL A CA 1
ATOM 891 C C . VAL A 1 114 ? -32.024 -3.244 45.750 1.00 94.38 114 VAL A C 1
ATOM 893 O O . VAL A 1 114 ? -32.603 -2.808 46.741 1.00 94.38 114 VAL A O 1
ATOM 896 N N . ALA A 1 115 ? -32.636 -4.067 44.890 1.00 90.81 115 ALA A N 1
ATOM 897 C CA . ALA A 1 115 ? -34.025 -4.492 45.075 1.00 90.81 115 ALA A CA 1
ATOM 898 C C . ALA A 1 115 ? -34.230 -5.269 46.392 1.00 90.81 115 ALA A C 1
ATOM 900 O O . ALA A 1 115 ? -35.228 -5.066 47.086 1.00 90.81 115 ALA A O 1
ATOM 901 N N . SER A 1 116 ? -33.276 -6.130 46.762 1.00 92.75 116 SER A N 1
ATOM 902 C CA . SER A 1 116 ? -33.321 -6.864 48.032 1.00 92.75 116 SER A CA 1
ATOM 903 C C . SER A 1 116 ? -33.115 -5.954 49.250 1.00 92.75 116 SER A C 1
ATOM 905 O O . SER A 1 116 ? -33.810 -6.104 50.255 1.00 92.75 116 SER A O 1
ATOM 907 N N . GLU A 1 117 ? -32.234 -4.956 49.152 1.00 91.62 117 GLU A N 1
ATOM 908 C CA . GLU A 1 117 ? -32.024 -3.952 50.197 1.00 91.62 117 GLU A CA 1
ATOM 909 C C . GLU A 1 117 ? -33.259 -3.064 50.387 1.00 91.62 117 GLU A C 1
ATOM 911 O O . GLU A 1 117 ? -33.651 -2.778 51.519 1.00 91.62 117 GLU A O 1
ATOM 916 N N . GLU A 1 118 ? -33.918 -2.660 49.300 1.00 93.19 118 GLU A N 1
ATOM 917 C CA . GLU A 1 118 ? -35.179 -1.918 49.358 1.00 93.19 118 GLU A CA 1
ATOM 918 C C . GLU A 1 118 ? -36.299 -2.741 50.002 1.00 93.19 118 GLU A C 1
ATOM 920 O O . GLU A 1 118 ? -37.068 -2.209 50.806 1.00 93.19 118 GLU A O 1
ATOM 925 N N . GLN A 1 119 ? -36.382 -4.042 49.703 1.00 91.38 119 GLN A N 1
ATOM 926 C CA . GLN A 1 119 ? -37.329 -4.939 50.365 1.00 91.38 119 GLN A CA 1
ATOM 927 C C . GLN A 1 119 ? -37.049 -5.020 51.872 1.00 91.38 119 GLN A C 1
ATOM 929 O O . GLN A 1 119 ? -37.980 -4.880 52.666 1.00 91.38 119 GLN A O 1
ATOM 934 N N . LEU A 1 120 ? -35.782 -5.163 52.277 1.00 91.75 120 LEU A N 1
ATOM 935 C CA . LEU A 1 120 ? -35.390 -5.149 53.688 1.00 91.75 120 LEU A CA 1
ATOM 936 C C . LEU A 1 120 ? -35.775 -3.829 54.369 1.00 91.75 120 LEU A C 1
ATOM 938 O O . LEU A 1 120 ? -36.391 -3.863 55.435 1.00 91.75 120 LEU A O 1
ATOM 942 N N . ARG A 1 121 ? -35.513 -2.674 53.743 1.00 94.81 121 ARG A N 1
ATOM 943 C CA . ARG A 1 121 ? -35.937 -1.364 54.275 1.00 94.81 121 ARG A CA 1
ATOM 944 C C . ARG A 1 121 ? -37.446 -1.306 54.509 1.00 94.81 121 ARG A C 1
ATOM 946 O O . ARG A 1 121 ? -37.862 -0.972 55.614 1.00 94.81 121 ARG A O 1
ATOM 953 N N . ARG A 1 122 ? -38.259 -1.724 53.531 1.00 94.88 122 ARG A N 1
ATOM 954 C CA . ARG A 1 122 ? -39.727 -1.763 53.674 1.00 94.88 122 ARG A CA 1
ATOM 955 C C . ARG A 1 122 ? -40.175 -2.675 54.817 1.00 94.88 122 ARG A C 1
ATOM 957 O O . ARG A 1 122 ? -41.049 -2.284 55.585 1.00 94.88 122 ARG A O 1
ATOM 964 N N . THR A 1 123 ? -39.562 -3.854 54.967 1.00 93.31 123 THR A N 1
ATOM 965 C CA . THR A 1 123 ? -39.892 -4.767 56.078 1.00 93.31 123 THR A CA 1
ATOM 966 C C . THR A 1 123 ? -39.515 -4.188 57.442 1.00 93.31 123 THR A C 1
ATOM 968 O O . THR A 1 123 ? -40.274 -4.331 58.395 1.00 93.31 123 THR A O 1
ATOM 971 N N . VAL A 1 124 ? -38.387 -3.478 57.546 1.00 94.56 124 VAL A N 1
ATOM 972 C CA . VAL A 1 124 ? -37.973 -2.807 58.788 1.00 94.56 124 VAL A CA 1
ATOM 973 C C . VAL A 1 124 ? -38.910 -1.647 59.123 1.00 94.56 124 VAL A C 1
ATOM 975 O O . VAL A 1 124 ? -39.321 -1.514 60.273 1.00 94.56 124 VAL A O 1
ATOM 978 N N . GLU A 1 125 ? -39.301 -0.840 58.136 1.00 93.69 125 GLU A N 1
ATOM 979 C CA . GLU A 1 125 ? -40.287 0.236 58.310 1.00 93.69 125 GLU A CA 1
ATOM 980 C C . GLU A 1 125 ? -41.670 -0.299 58.715 1.00 93.69 125 GLU A C 1
ATOM 982 O O . GLU A 1 125 ? -42.380 0.319 59.509 1.00 93.69 125 GLU A O 1
ATOM 987 N N . GLU A 1 126 ? -42.085 -1.448 58.183 1.00 92.75 126 GLU A N 1
ATOM 988 C CA . GLU A 1 126 ? -43.315 -2.124 58.598 1.00 92.75 126 GLU A CA 1
ATOM 989 C C . GLU A 1 126 ? -43.216 -2.648 60.036 1.00 92.75 126 GLU A C 1
ATOM 991 O O . GLU A 1 126 ? -44.102 -2.369 60.843 1.00 92.75 126 GLU A O 1
ATOM 996 N N . LEU A 1 127 ? -42.108 -3.300 60.406 1.00 90.19 127 LEU A N 1
ATOM 997 C CA . LEU A 1 127 ? -41.866 -3.740 61.782 1.00 90.19 127 LEU A CA 1
ATOM 998 C C . LEU A 1 127 ? -41.845 -2.562 62.767 1.00 90.19 127 LEU A C 1
ATOM 1000 O O . LEU A 1 127 ? -42.476 -2.646 63.820 1.00 90.19 127 LEU A O 1
ATOM 1004 N N . ALA A 1 128 ? -41.196 -1.448 62.418 1.00 91.38 128 ALA A N 1
ATOM 1005 C CA . ALA A 1 128 ? -41.196 -0.231 63.229 1.00 91.38 128 ALA A CA 1
ATOM 1006 C C . ALA A 1 128 ? -42.623 0.296 63.453 1.00 91.38 128 ALA A C 1
ATOM 1008 O O . ALA A 1 128 ? -43.008 0.547 64.596 1.00 91.38 128 ALA A O 1
ATOM 1009 N N . ARG A 1 129 ? -43.448 0.349 62.396 1.00 92.44 129 ARG A N 1
ATOM 1010 C CA . ARG A 1 129 ? -44.870 0.719 62.504 1.00 92.44 129 ARG A CA 1
ATOM 1011 C C . ARG A 1 129 ? -45.654 -0.244 63.398 1.00 92.44 129 ARG A C 1
ATOM 1013 O O . ARG A 1 129 ? -46.425 0.203 64.242 1.00 92.44 129 ARG A O 1
ATOM 1020 N N . THR A 1 130 ? -45.449 -1.558 63.271 1.00 89.62 130 THR A N 1
ATOM 1021 C CA . THR A 1 130 ? -46.122 -2.533 64.153 1.00 89.62 130 THR A CA 1
ATOM 1022 C C . THR A 1 130 ? -45.701 -2.378 65.614 1.00 89.62 130 THR A C 1
ATOM 1024 O O . THR A 1 130 ? -46.545 -2.450 66.505 1.00 89.62 130 THR A O 1
ATOM 1027 N N . LEU A 1 131 ? -44.424 -2.081 65.872 1.00 92.69 131 LEU A N 1
ATOM 1028 C CA . LEU A 1 131 ? -43.907 -1.842 67.215 1.00 92.69 131 LEU A CA 1
ATOM 1029 C C . LEU A 1 131 ? -44.499 -0.567 67.833 1.00 92.69 131 LEU A C 1
ATOM 1031 O O . LEU A 1 131 ? -44.859 -0.576 69.009 1.00 92.69 131 LEU A O 1
ATOM 1035 N N . GLU A 1 132 ? -44.633 0.516 67.065 1.00 89.06 132 GLU A N 1
ATOM 1036 C CA . GLU A 1 132 ? -45.300 1.748 67.514 1.00 89.06 132 GLU A CA 1
ATOM 1037 C C . GLU A 1 132 ? -46.765 1.491 67.891 1.00 89.06 132 GLU A C 1
ATOM 1039 O O . GLU A 1 132 ? -47.237 1.941 68.942 1.00 89.06 132 GLU A O 1
ATOM 1044 N N . VAL A 1 133 ? -47.476 0.698 67.083 1.00 89.19 133 VAL A N 1
ATOM 1045 C CA . VAL A 1 133 ? -48.842 0.257 67.395 1.00 89.19 133 VAL A CA 1
ATOM 1046 C C . VAL A 1 133 ? -48.859 -0.587 68.672 1.00 89.19 133 VAL A C 1
ATOM 1048 O O . VAL A 1 133 ? -49.685 -0.357 69.550 1.00 89.19 133 VAL A O 1
ATOM 1051 N N . GLU A 1 134 ? -47.935 -1.526 68.867 1.00 86.62 134 GLU A N 1
ATOM 1052 C CA . GLU A 1 134 ? -47.875 -2.277 70.127 1.00 86.62 134 GLU A CA 1
ATOM 1053 C C . GLU A 1 134 ? -47.585 -1.388 71.342 1.00 86.62 134 GLU A C 1
ATOM 1055 O O . GLU A 1 134 ? -48.182 -1.580 72.402 1.00 86.62 134 GLU A O 1
ATOM 1060 N N . GLN A 1 135 ? -46.686 -0.411 71.217 1.00 91.19 135 GLN A N 1
ATOM 1061 C CA . GLN A 1 135 ? -46.361 0.505 72.309 1.00 91.19 135 GLN A CA 1
ATOM 1062 C C . GLN A 1 135 ? -47.545 1.398 72.681 1.00 91.19 135 GLN A C 1
ATOM 1064 O O . GLN A 1 135 ? -47.809 1.588 73.871 1.00 91.19 135 GLN A O 1
ATOM 1069 N N . THR A 1 136 ? -48.263 1.930 71.690 1.00 90.88 136 THR A N 1
ATOM 1070 C CA . THR A 1 136 ? -49.485 2.719 71.919 1.00 90.88 136 THR A CA 1
ATOM 1071 C C . THR A 1 136 ? -50.549 1.872 72.606 1.00 90.88 136 THR A C 1
ATOM 1073 O O . THR A 1 136 ? -51.022 2.256 73.675 1.00 90.88 136 THR A O 1
ATOM 1076 N N . ASN A 1 137 ? -50.799 0.656 72.118 1.00 84.19 137 ASN A N 1
ATOM 1077 C CA . ASN A 1 137 ? -51.724 -0.273 72.763 1.00 84.19 137 ASN A CA 1
ATOM 1078 C C . ASN A 1 137 ? -51.305 -0.593 74.203 1.00 84.19 137 ASN A C 1
ATOM 1080 O O . ASN A 1 137 ? -52.130 -0.525 75.107 1.00 84.19 137 ASN A O 1
ATOM 1084 N N . ARG A 1 138 ? -50.026 -0.881 74.483 1.00 83.94 138 ARG A N 1
ATOM 1085 C CA . ARG A 1 138 ? -49.563 -1.115 75.868 1.00 83.94 138 ARG A CA 1
ATOM 1086 C C . ARG A 1 138 ? -49.850 0.076 76.789 1.00 83.94 138 ARG A C 1
ATOM 1088 O O . ARG A 1 138 ? -50.212 -0.141 77.944 1.00 83.94 138 ARG A O 1
ATOM 1095 N N . ARG A 1 139 ? -49.722 1.317 76.300 1.00 90.06 139 ARG A N 1
ATOM 1096 C CA . ARG A 1 139 ? -50.075 2.531 77.064 1.00 90.06 139 ARG A CA 1
ATOM 1097 C C . ARG A 1 139 ? -51.586 2.627 77.301 1.00 90.06 139 ARG A C 1
ATOM 1099 O O . ARG A 1 139 ? -52.007 2.923 78.419 1.00 90.06 139 ARG A O 1
ATOM 1106 N N . GLU A 1 140 ? -52.398 2.324 76.295 1.00 86.94 140 GLU A N 1
ATOM 1107 C CA . GLU A 1 140 ? -53.863 2.276 76.412 1.00 86.94 140 GLU A CA 1
ATOM 1108 C C . GLU A 1 140 ? -54.318 1.195 77.407 1.00 86.94 140 GLU A C 1
ATOM 1110 O O . GLU A 1 140 ? -55.122 1.452 78.298 1.00 86.94 140 GLU A O 1
ATOM 1115 N N . TRP A 1 141 ? -53.723 0.003 77.364 1.00 83.81 141 TRP A N 1
ATOM 1116 C CA . TRP A 1 141 ? -53.993 -1.055 78.338 1.00 83.81 141 TRP A CA 1
ATOM 1117 C C . TRP A 1 141 ? -53.549 -0.677 79.756 1.00 83.81 141 TRP A C 1
ATOM 1119 O O . TRP A 1 141 ? -54.263 -0.959 80.718 1.00 83.81 141 TRP A O 1
ATOM 1129 N N . ALA A 1 142 ? -52.396 -0.019 79.916 1.00 87.50 142 ALA A N 1
ATOM 1130 C CA . ALA A 1 142 ? -51.922 0.449 81.219 1.00 87.50 142 ALA A CA 1
ATOM 1131 C C . ALA A 1 142 ? -52.838 1.527 81.825 1.00 87.50 142 ALA A C 1
ATOM 1133 O O . ALA A 1 142 ? -53.101 1.507 83.032 1.00 87.50 142 ALA A O 1
ATOM 1134 N N . THR A 1 143 ? -53.357 2.439 80.998 1.00 86.50 143 THR A N 1
ATOM 1135 C CA . THR A 1 143 ? -54.326 3.459 81.431 1.00 86.50 143 THR A CA 1
ATOM 1136 C C . THR A 1 143 ? -55.678 2.835 81.774 1.00 86.50 143 THR A C 1
ATOM 1138 O O . THR A 1 143 ? -56.183 3.088 82.867 1.00 86.50 143 THR A O 1
ATOM 1141 N N . ALA A 1 144 ? -56.211 1.942 80.934 1.00 79.56 144 ALA A N 1
ATOM 1142 C CA . ALA A 1 144 ? -57.450 1.209 81.210 1.00 79.56 144 ALA A CA 1
ATOM 1143 C C . ALA A 1 144 ? -57.354 0.372 82.499 1.00 79.56 144 ALA A C 1
ATOM 1145 O O . ALA A 1 144 ? -58.248 0.405 83.346 1.00 79.56 144 ALA A O 1
ATOM 1146 N N . ARG A 1 145 ? -56.233 -0.331 82.704 1.00 85.81 145 ARG A N 1
ATOM 1147 C CA . ARG A 1 145 ? -55.971 -1.082 83.940 1.00 85.81 145 ARG A CA 1
ATOM 1148 C C . ARG A 1 145 ? -55.912 -0.165 85.162 1.00 85.81 145 ARG A C 1
ATOM 1150 O O . ARG A 1 145 ? -56.475 -0.508 86.197 1.00 85.81 145 ARG A O 1
ATOM 1157 N N . SER A 1 146 ? -55.258 0.991 85.047 1.00 87.00 146 SER A N 1
ATOM 1158 C CA . SER A 1 146 ? -55.203 1.990 86.122 1.00 87.00 146 SER A CA 1
ATOM 1159 C C . SER A 1 146 ? -56.588 2.556 86.462 1.00 87.00 146 SER A C 1
ATOM 1161 O O . SER A 1 146 ? -56.893 2.738 87.636 1.00 87.00 146 SER A O 1
ATOM 1163 N N . GLN A 1 147 ? -57.450 2.787 85.465 1.00 83.69 147 GLN A N 1
ATOM 1164 C CA . GLN A 1 147 ? -58.834 3.230 85.680 1.00 83.69 147 GLN A CA 1
ATOM 1165 C C . GLN A 1 147 ? -59.676 2.168 86.396 1.00 83.69 147 GLN A C 1
ATOM 1167 O O . GLN A 1 147 ? -60.379 2.501 87.345 1.00 83.69 147 GLN A O 1
ATOM 1172 N N . LEU A 1 148 ? -59.569 0.895 85.995 1.00 80.06 148 LEU A N 1
ATOM 1173 C CA . LEU A 1 148 ? -60.249 -0.215 86.674 1.00 80.06 148 LEU A CA 1
ATOM 1174 C C . LEU A 1 148 ? -59.783 -0.371 88.126 1.00 80.06 148 LEU A C 1
ATOM 1176 O O . LEU A 1 148 ? -60.609 -0.531 89.019 1.00 80.06 148 LEU A O 1
ATOM 1180 N N . LEU A 1 149 ? -58.471 -0.289 88.375 1.00 84.94 149 LEU A N 1
ATOM 1181 C CA . LEU A 1 149 ? -57.921 -0.309 89.735 1.00 84.94 149 LEU A CA 1
ATOM 1182 C C . LEU A 1 149 ? -58.431 0.872 90.563 1.00 84.94 149 LEU A C 1
ATOM 1184 O O . LEU A 1 149 ? -58.812 0.680 91.710 1.00 84.94 149 LEU A O 1
ATOM 1188 N N . ARG A 1 150 ? -58.489 2.077 89.982 1.00 83.56 150 ARG A N 1
ATOM 1189 C CA . ARG A 1 150 ? -59.051 3.251 90.657 1.00 83.56 150 ARG A CA 1
ATOM 1190 C C . ARG A 1 150 ? -60.532 3.052 90.991 1.00 83.56 150 ARG A C 1
ATOM 1192 O O . ARG A 1 150 ? -60.896 3.289 92.133 1.00 83.56 150 ARG A O 1
ATOM 1199 N N . GLN A 1 151 ? -61.351 2.563 90.055 1.00 78.62 151 GLN A N 1
ATOM 1200 C CA . GLN A 1 151 ? -62.762 2.237 90.314 1.00 78.62 151 GLN A CA 1
ATOM 1201 C C . GLN A 1 151 ? -62.914 1.212 91.442 1.00 78.62 151 GLN A C 1
ATOM 1203 O O . GLN A 1 151 ? -63.770 1.373 92.306 1.00 78.62 151 GLN A O 1
ATOM 1208 N N . PHE A 1 152 ? -62.063 0.184 91.460 1.00 77.62 152 PHE A N 1
ATOM 1209 C CA . PHE A 1 152 ? -62.048 -0.809 92.528 1.00 77.62 152 PHE A CA 1
ATOM 1210 C C . PHE A 1 152 ? -61.703 -0.167 93.884 1.00 77.62 152 PHE A C 1
ATOM 1212 O O . PHE A 1 152 ? -62.474 -0.286 94.833 1.00 77.62 152 PHE A O 1
ATOM 1219 N N . CYS A 1 153 ? -60.614 0.605 93.961 1.00 82.44 153 CYS A N 1
ATOM 1220 C CA . CYS A 1 153 ? -60.216 1.305 95.187 1.00 82.44 153 CYS A CA 1
ATOM 1221 C C . CYS A 1 153 ? -61.244 2.353 95.656 1.00 82.44 153 CYS A C 1
ATOM 1223 O O . CYS A 1 153 ? -61.406 2.562 96.855 1.00 82.44 153 CYS A O 1
ATOM 1225 N N . GLU A 1 154 ? -61.937 3.025 94.735 1.00 74.88 154 GLU A N 1
ATOM 1226 C CA . GLU A 1 154 ? -63.012 3.972 95.055 1.00 74.88 154 GLU A CA 1
ATOM 1227 C C . GLU A 1 154 ? -64.274 3.248 95.556 1.00 74.88 154 GLU A C 1
ATOM 1229 O O . GLU A 1 154 ? -64.936 3.750 96.465 1.00 74.88 154 GLU A O 1
ATOM 1234 N N . SER A 1 155 ? -64.570 2.045 95.043 1.00 66.44 155 SER A N 1
ATOM 1235 C CA . SER A 1 155 ? -65.713 1.233 95.487 1.00 66.44 155 SER A CA 1
ATOM 1236 C C . SER A 1 155 ? -65.575 0.701 96.921 1.00 66.44 155 SER A C 1
ATOM 1238 O O . SER A 1 155 ? -66.577 0.625 97.638 1.00 66.44 155 SER A O 1
ATOM 1240 N N . ASP A 1 156 ? -64.346 0.453 97.387 1.00 58.41 156 ASP A N 1
ATOM 1241 C CA . ASP A 1 156 ? -64.060 0.063 98.777 1.00 58.41 156 ASP A CA 1
ATOM 1242 C C . ASP A 1 156 ? -64.319 1.204 99.787 1.00 58.41 156 ASP A C 1
ATOM 1244 O O . ASP A 1 156 ? -64.592 0.944 100.959 1.00 58.41 156 ASP A O 1
ATOM 1248 N N . ASN A 1 157 ? -64.333 2.473 99.355 1.00 54.44 157 ASN A N 1
ATOM 1249 C CA . ASN A 1 157 ? -64.710 3.608 100.213 1.00 54.44 157 ASN A CA 1
ATOM 1250 C C . ASN A 1 157 ? -66.234 3.817 100.319 1.00 54.44 157 ASN A C 1
ATOM 1252 O O . ASN A 1 157 ? -66.701 4.537 101.201 1.00 54.44 157 ASN A O 1
ATOM 1256 N N . THR A 1 158 ? -67.028 3.152 99.477 1.00 58.94 158 THR A N 1
ATOM 1257 C CA . THR A 1 158 ? -68.498 3.104 99.559 1.00 58.94 158 THR A CA 1
ATOM 1258 C C . THR A 1 158 ? -68.961 1.771 100.144 1.00 58.94 158 THR A C 1
ATOM 1260 O O . THR A 1 158 ? -69.786 1.058 99.579 1.00 58.94 158 THR A O 1
ATOM 1263 N N . MET A 1 159 ? -68.403 1.395 101.290 1.00 49.75 159 MET A N 1
ATOM 1264 C CA . MET A 1 159 ? -68.767 0.179 102.016 1.00 49.75 159 MET A CA 1
ATOM 1265 C C . MET A 1 159 ? -70.215 0.232 102.521 1.00 49.75 159 MET A C 1
ATOM 1267 O O . MET A 1 159 ? -70.431 0.610 103.667 1.00 49.75 159 MET A O 1
ATOM 1271 N N . LYS A 1 160 ? -71.181 -0.186 101.685 1.00 54.22 160 LYS A N 1
ATOM 1272 C CA . LYS A 1 160 ? -72.385 -0.967 102.050 1.00 54.22 160 LYS A CA 1
ATOM 1273 C C . LYS A 1 160 ? -72.949 -1.691 100.812 1.00 54.22 160 LYS A C 1
ATOM 1275 O O . LYS A 1 160 ? -73.835 -1.171 100.147 1.00 54.22 160 LYS A O 1
ATOM 1280 N N . GLY A 1 161 ? -72.489 -2.919 100.550 1.00 52.69 161 GLY A N 1
ATOM 1281 C CA . GLY A 1 161 ? -73.286 -3.907 99.799 1.00 52.69 161 GLY A CA 1
ATOM 1282 C C . GLY A 1 161 ? -72.761 -4.383 98.441 1.00 52.69 161 GLY A C 1
ATOM 1283 O O . GLY A 1 161 ? -73.502 -4.336 97.467 1.00 52.69 161 GLY A O 1
ATOM 1284 N N . LEU A 1 162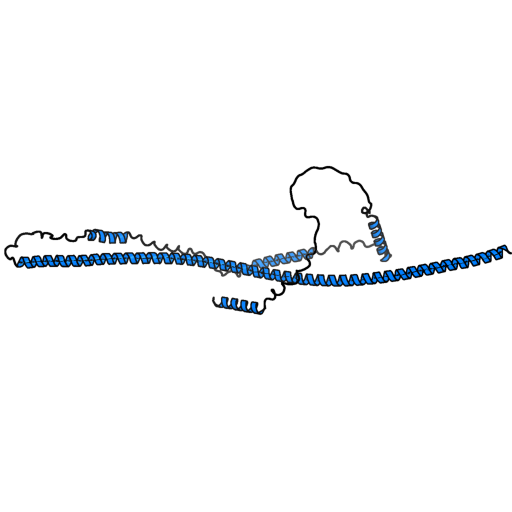 ? -71.537 -4.919 98.370 1.00 56.28 162 LEU A N 1
ATOM 1285 C CA . LEU A 1 162 ? -71.033 -5.617 97.171 1.00 56.28 162 LEU A CA 1
ATOM 1286 C C . LEU A 1 162 ? -70.676 -7.088 97.440 1.00 56.28 162 LEU A C 1
ATOM 1288 O O . LEU A 1 162 ? -69.679 -7.613 96.952 1.00 56.28 162 LEU A O 1
ATOM 1292 N N . SER A 1 163 ? -71.520 -7.785 98.199 1.00 51.34 163 SER A N 1
ATOM 1293 C CA . SER A 1 163 ? -71.597 -9.245 98.150 1.00 51.34 163 SER A CA 1
ATOM 1294 C C . SER A 1 163 ? -72.819 -9.633 97.313 1.00 51.34 163 SER A C 1
ATOM 1296 O O . SER A 1 163 ? -73.935 -9.215 97.595 1.00 51.34 163 SER A O 1
ATOM 1298 N N . SER A 1 164 ? -72.606 -10.443 96.277 1.00 54.03 164 SER A N 1
ATOM 1299 C CA . SER A 1 164 ? -73.596 -10.899 95.287 1.00 54.03 164 SER A CA 1
ATOM 1300 C C . SER A 1 164 ? -73.965 -9.889 94.192 1.00 54.03 164 SER A C 1
ATOM 1302 O O . SER A 1 164 ? -74.975 -9.211 94.241 1.00 54.03 164 SER A O 1
ATOM 1304 N N . LEU A 1 165 ? -73.140 -9.827 93.150 1.00 45.59 165 LEU A N 1
ATOM 1305 C CA . LEU A 1 165 ? -73.577 -9.848 91.751 1.00 45.59 165 LEU A CA 1
ATOM 1306 C C . LEU A 1 165 ? -72.319 -9.777 90.894 1.00 45.59 165 LEU A C 1
ATOM 1308 O O . LEU A 1 165 ? -71.478 -8.900 91.067 1.00 45.59 165 LEU A O 1
ATOM 1312 N N . SER A 1 166 ? -72.202 -10.703 89.950 1.00 52.28 166 SER A N 1
ATOM 1313 C CA . SER A 1 166 ? -71.317 -10.632 88.789 1.00 52.28 166 SER A CA 1
ATOM 1314 C C . SER A 1 166 ? -71.747 -9.466 87.886 1.00 52.28 166 SER A C 1
ATOM 1316 O O . SER A 1 166 ? -72.198 -9.665 86.757 1.00 52.28 166 SER A O 1
ATOM 1318 N N . GLY A 1 167 ? -71.710 -8.249 88.431 1.00 46.16 167 GLY A N 1
ATOM 1319 C CA . GLY A 1 167 ? -72.096 -7.019 87.770 1.00 46.16 167 GLY A CA 1
ATOM 1320 C C . GLY A 1 167 ? -71.118 -6.758 86.643 1.00 46.16 167 GLY A C 1
ATOM 1321 O O . GLY A 1 167 ? -69.944 -6.482 86.881 1.00 46.16 167 GLY A O 1
ATOM 1322 N N . GLY A 1 168 ? -71.601 -6.894 85.411 1.00 54.81 168 GLY A N 1
ATOM 1323 C CA . GLY A 1 168 ? -70.855 -6.496 84.231 1.00 54.81 168 GLY A CA 1
ATOM 1324 C C . GLY A 1 168 ? -70.444 -5.039 84.381 1.00 54.81 168 GLY A C 1
ATOM 1325 O O . GLY A 1 168 ? -71.295 -4.154 84.371 1.00 54.81 168 GLY A O 1
ATOM 1326 N N . VAL A 1 169 ? -69.140 -4.804 84.532 1.00 53.03 169 VAL A N 1
ATOM 1327 C CA . VAL A 1 169 ? -68.553 -3.469 84.436 1.00 53.03 169 VAL A CA 1
ATOM 1328 C C . VAL A 1 169 ? -68.963 -2.920 83.067 1.00 53.03 169 VAL A C 1
ATOM 1330 O O . VAL A 1 169 ? -68.585 -3.517 82.050 1.00 53.03 169 VAL A O 1
ATOM 1333 N N . PRO A 1 170 ? -69.768 -1.844 82.988 1.00 51.72 170 PRO A N 1
ATOM 1334 C CA . PRO A 1 170 ? -70.100 -1.256 81.705 1.00 51.72 170 PRO A CA 1
ATOM 1335 C C . PRO A 1 170 ? -68.788 -0.800 81.074 1.00 51.72 170 PRO A C 1
ATOM 1337 O O . PRO A 1 170 ? -68.040 -0.025 81.672 1.00 51.72 170 PRO A O 1
ATOM 1340 N N . LYS A 1 171 ? -68.478 -1.317 79.881 1.00 49.56 171 LYS A N 1
ATOM 1341 C CA . LYS A 1 171 ? -67.340 -0.860 79.080 1.00 49.56 171 LYS A CA 1
ATOM 1342 C C . LYS A 1 171 ? -67.570 0.620 78.758 1.00 49.56 171 LYS A C 1
ATOM 1344 O O . LYS A 1 171 ? -68.219 0.935 77.769 1.00 49.56 171 LYS A O 1
ATOM 1349 N N . GLN A 1 172 ? -67.094 1.526 79.616 1.00 55.72 172 GLN A N 1
ATOM 1350 C CA . GLN A 1 172 ? -67.279 2.972 79.434 1.00 55.72 172 GLN A CA 1
ATOM 1351 C C . GLN A 1 172 ? -66.521 3.510 78.217 1.00 55.72 172 GLN A C 1
ATOM 1353 O O . GLN A 1 172 ? -66.784 4.621 77.771 1.00 55.72 172 GLN A O 1
ATOM 1358 N N . GLN A 1 173 ? -65.627 2.709 77.638 1.00 54.88 173 GLN A N 1
ATOM 1359 C CA . GLN A 1 173 ? -65.025 2.967 76.341 1.00 54.88 173 GLN A CA 1
ATOM 1360 C C . GLN A 1 173 ? -64.963 1.660 75.545 1.00 54.88 173 GLN A C 1
ATOM 1362 O O . GLN A 1 173 ? -64.805 0.591 76.154 1.00 54.88 173 GLN A O 1
ATOM 1367 N N . PRO A 1 174 ? -65.097 1.704 74.204 1.00 57.75 174 PRO A N 1
ATOM 1368 C CA . PRO A 1 174 ? -64.775 0.551 73.383 1.00 57.75 174 PRO A CA 1
ATOM 1369 C C . PRO A 1 174 ? -63.336 0.179 73.718 1.00 57.75 174 PRO A C 1
ATOM 1371 O O . PRO A 1 174 ? -62.413 0.948 73.474 1.00 57.75 174 PRO A O 1
ATOM 1374 N N . THR A 1 175 ? -63.148 -0.988 74.335 1.00 50.41 175 THR A N 1
ATOM 1375 C CA . THR A 1 175 ? -61.831 -1.612 74.410 1.00 50.41 175 THR A CA 1
ATOM 1376 C C . THR A 1 175 ? -61.260 -1.552 72.998 1.00 50.41 1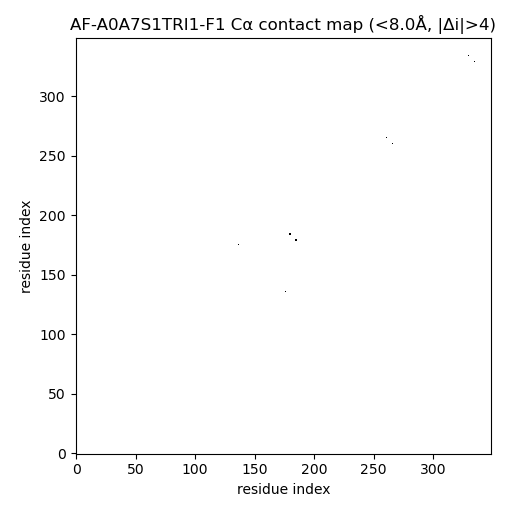75 THR A C 1
ATOM 1378 O O . THR A 1 175 ? -61.945 -2.068 72.104 1.00 50.41 175 THR A O 1
ATOM 1381 N N . PRO A 1 176 ? -60.074 -0.963 72.769 1.00 52.91 176 PRO A N 1
ATOM 1382 C CA . PRO A 1 176 ? -59.402 -1.002 71.482 1.00 52.91 176 PRO A CA 1
ATOM 1383 C C . PRO A 1 176 ? -58.868 -2.425 71.272 1.00 52.91 176 PRO A C 1
ATOM 1385 O O . PRO A 1 176 ? -57.689 -2.669 71.055 1.00 52.91 176 PRO A O 1
ATOM 1388 N N . TYR A 1 177 ? -59.757 -3.420 71.322 1.00 44.56 177 TYR A N 1
ATOM 1389 C CA . TYR A 1 177 ? -59.592 -4.641 70.565 1.00 44.56 177 TYR A CA 1
ATOM 1390 C C . TYR A 1 177 ? -59.731 -4.221 69.109 1.00 44.56 177 TYR A C 1
ATOM 1392 O O . TYR A 1 177 ? -60.756 -4.431 68.465 1.00 44.56 177 TYR A O 1
ATOM 1400 N N . ASN A 1 178 ? -58.678 -3.591 68.590 1.00 50.62 178 ASN A N 1
ATOM 1401 C CA . ASN A 1 178 ? -58.409 -3.637 67.175 1.00 50.62 178 ASN A CA 1
ATOM 1402 C C . ASN A 1 178 ? -58.415 -5.128 66.834 1.00 50.62 178 ASN A C 1
ATOM 1404 O O . ASN A 1 178 ? -57.483 -5.862 67.159 1.00 50.62 178 ASN A O 1
ATOM 1408 N N . HIS A 1 179 ? -59.491 -5.590 66.195 1.00 45.50 179 HIS A N 1
ATOM 1409 C CA . HIS A 1 179 ? -59.635 -6.942 65.648 1.00 45.50 179 HIS A CA 1
ATOM 1410 C C . HIS A 1 179 ? -58.482 -7.317 64.686 1.00 45.50 179 HIS A C 1
ATOM 1412 O O . HIS A 1 179 ? -58.350 -8.466 64.273 1.00 45.50 179 HIS A O 1
ATOM 1418 N N . VAL A 1 180 ? -57.590 -6.366 64.403 1.00 47.47 180 VAL A N 1
ATOM 1419 C CA . VAL A 1 180 ? -56.286 -6.522 63.763 1.00 47.47 180 VAL A CA 1
ATOM 1420 C C . VAL A 1 180 ? -55.328 -7.438 64.549 1.00 47.47 180 VAL A C 1
ATOM 1422 O O . VAL A 1 180 ? -54.475 -8.061 63.930 1.00 47.47 180 VAL A O 1
ATOM 1425 N N . TYR A 1 181 ? -55.471 -7.614 65.871 1.00 49.47 181 TYR A N 1
ATOM 1426 C CA . TYR A 1 181 ? -54.518 -8.420 66.658 1.00 49.47 181 TYR A CA 1
ATOM 1427 C C . TYR A 1 181 ? -54.531 -9.927 66.357 1.00 49.47 181 TYR A C 1
ATOM 1429 O O . TYR A 1 181 ? -53.491 -10.571 66.462 1.00 49.47 181 TYR A O 1
ATOM 1437 N N . HIS A 1 182 ? -55.665 -10.499 65.943 1.00 44.88 182 HIS A N 1
ATOM 1438 C CA . HIS A 1 182 ? -55.722 -11.920 65.573 1.00 44.88 182 HIS A CA 1
ATOM 1439 C C . HIS A 1 182 ? -55.637 -12.150 64.064 1.00 44.88 182 HIS A C 1
ATOM 1441 O O . HIS A 1 182 ? -55.048 -13.148 63.654 1.00 44.88 182 HIS A O 1
ATOM 1447 N N . ALA A 1 183 ? -56.156 -11.237 63.237 1.00 48.47 183 ALA A N 1
ATOM 1448 C CA . ALA A 1 183 ? -55.980 -11.321 61.789 1.00 48.47 183 ALA A CA 1
ATOM 1449 C C . ALA A 1 183 ? -54.524 -11.023 61.397 1.00 48.47 183 ALA A C 1
ATOM 1451 O O . ALA A 1 183 ? -53.902 -11.845 60.746 1.00 48.47 183 ALA A O 1
ATOM 1452 N N . GLY A 1 184 ? -53.920 -9.948 61.914 1.00 49.66 184 GLY A N 1
ATOM 1453 C CA . GLY A 1 184 ? -52.577 -9.499 61.533 1.00 49.66 184 GLY A CA 1
ATOM 1454 C C . GLY A 1 184 ? -51.431 -10.405 61.988 1.00 49.66 184 GLY A C 1
ATOM 1455 O O . GLY A 1 184 ? -50.490 -10.596 61.234 1.00 49.66 184 GLY A O 1
ATOM 1456 N N . VAL A 1 185 ? -51.498 -11.032 63.170 1.00 49.53 185 VAL A N 1
ATOM 1457 C CA . VAL A 1 185 ? -50.444 -11.973 63.625 1.00 49.53 185 VAL A CA 1
ATOM 1458 C C . VAL A 1 185 ? -50.565 -13.337 62.923 1.00 49.53 185 VAL A C 1
ATOM 1460 O O . VAL A 1 185 ? -49.563 -14.011 62.676 1.00 49.53 185 VAL A O 1
ATOM 1463 N N . SER A 1 186 ? -51.786 -13.727 62.543 1.00 50.03 186 SER A N 1
ATOM 1464 C CA . SER A 1 186 ? -52.042 -14.923 61.727 1.00 50.03 186 SER A CA 1
ATOM 1465 C C . SER A 1 186 ? -51.691 -14.691 60.256 1.00 50.03 186 SER A C 1
ATOM 1467 O O . SER A 1 186 ? -51.166 -15.599 59.615 1.00 50.03 186 SER A O 1
ATOM 1469 N N . ASP A 1 187 ? -51.928 -13.479 59.747 1.00 53.44 187 ASP A N 1
ATOM 1470 C CA . ASP A 1 187 ? -51.576 -13.042 58.397 1.00 53.44 187 ASP A CA 1
ATOM 1471 C C . ASP A 1 187 ? -50.083 -12.745 58.271 1.00 53.44 187 ASP A C 1
ATOM 1473 O O . ASP A 1 187 ? -49.545 -13.010 57.212 1.00 53.44 187 ASP A O 1
ATOM 1477 N N . LEU A 1 188 ? -49.377 -12.316 59.327 1.00 47.78 188 LEU A N 1
ATOM 1478 C CA . LEU A 1 188 ? -47.907 -12.206 59.355 1.00 47.78 188 LEU A CA 1
ATOM 1479 C C . LEU A 1 188 ? -47.217 -13.578 59.344 1.00 47.78 188 LEU A C 1
ATOM 1481 O O . LEU A 1 188 ? -46.181 -13.743 58.707 1.00 47.78 188 LEU A O 1
ATOM 1485 N N . ARG A 1 189 ? -47.791 -14.593 60.011 1.00 58.34 189 ARG A N 1
ATOM 1486 C CA . ARG A 1 189 ? -47.305 -15.982 59.887 1.00 58.34 189 ARG A CA 1
ATOM 1487 C C . ARG A 1 189 ? -47.646 -16.591 58.528 1.00 58.34 189 ARG A C 1
ATOM 1489 O O . ARG A 1 189 ? -46.772 -17.187 57.913 1.00 58.34 189 ARG A O 1
ATOM 1496 N N . ARG A 1 190 ? -48.873 -16.404 58.025 1.00 55.88 190 ARG A N 1
ATOM 1497 C CA . ARG A 1 190 ? -49.252 -16.873 56.679 1.00 55.88 190 ARG A CA 1
ATOM 1498 C C . ARG A 1 190 ? -48.517 -16.132 55.572 1.00 55.88 190 ARG A C 1
ATOM 1500 O O . ARG A 1 190 ? -48.244 -16.753 54.557 1.00 55.88 190 ARG A O 1
ATOM 1507 N N . SER A 1 191 ? -48.184 -14.856 55.752 1.00 52.44 191 SER A N 1
ATOM 1508 C CA . SER A 1 191 ? -47.409 -14.080 54.786 1.00 52.44 191 SER A CA 1
ATOM 1509 C C . SER A 1 191 ? -45.928 -14.420 54.836 1.00 52.44 191 SER A C 1
ATOM 1511 O O . SER A 1 191 ? -45.302 -14.441 53.786 1.00 52.44 191 SER A O 1
ATOM 1513 N N . ALA A 1 192 ? -45.380 -14.799 55.996 1.00 53.81 192 ALA A N 1
ATOM 1514 C CA . ALA A 1 192 ? -44.055 -15.413 56.081 1.00 53.81 192 ALA A CA 1
ATOM 1515 C C . ALA A 1 192 ? -44.002 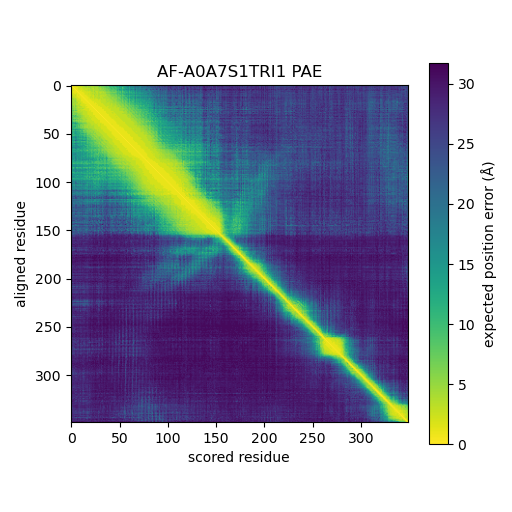-16.785 55.377 1.00 53.81 192 ALA A C 1
ATOM 1517 O O . ALA A 1 192 ? -43.006 -17.089 54.724 1.00 53.81 192 ALA A O 1
ATOM 1518 N N . ASP A 1 193 ? -45.089 -17.566 55.435 1.00 54.47 193 ASP A N 1
ATOM 1519 C CA . ASP A 1 193 ? -45.244 -18.821 54.683 1.00 54.47 193 ASP A CA 1
ATOM 1520 C C . ASP A 1 193 ? -45.613 -18.601 53.194 1.00 54.47 193 ASP A C 1
ATOM 1522 O O . ASP A 1 193 ? -45.390 -19.486 52.367 1.00 54.47 193 ASP A O 1
ATOM 1526 N N . SER A 1 194 ? -46.161 -17.430 52.829 1.00 54.38 194 SER A N 1
ATOM 1527 C CA . SER A 1 194 ? -46.535 -17.050 51.455 1.00 54.38 194 SER A CA 1
ATOM 1528 C C . SER A 1 194 ? -45.574 -16.060 50.798 1.00 54.38 194 SER A C 1
ATOM 1530 O O . SER A 1 194 ? -45.848 -15.594 49.687 1.00 54.38 194 SER A O 1
ATOM 1532 N N . LEU A 1 195 ? -44.456 -15.723 51.447 1.00 51.19 195 LEU A N 1
ATOM 1533 C CA . LEU A 1 195 ? -43.324 -15.127 50.757 1.00 51.19 195 LEU A CA 1
ATOM 1534 C C . LEU A 1 195 ? -42.961 -16.125 49.656 1.00 51.19 195 LEU A C 1
ATOM 1536 O O . LEU A 1 195 ? -42.723 -17.295 49.973 1.00 51.19 195 LEU A O 1
ATOM 1540 N N . PRO A 1 196 ? -42.944 -15.725 48.369 1.00 49.44 196 PRO A N 1
ATOM 1541 C CA . PRO A 1 196 ? -42.367 -16.582 47.353 1.00 49.44 196 PRO A CA 1
ATOM 1542 C C . PRO A 1 196 ? -40.975 -16.911 47.866 1.00 49.44 196 PRO A C 1
ATOM 1544 O O . PRO A 1 196 ? -40.172 -15.999 48.078 1.00 49.44 196 PRO A O 1
ATOM 1547 N N . SER A 1 197 ? -40.735 -18.192 48.164 1.00 52.53 197 SER A N 1
ATOM 1548 C CA . SER A 1 197 ? -39.422 -18.675 48.565 1.00 52.53 197 SER A CA 1
ATOM 1549 C C . SER A 1 197 ? -38.436 -18.005 47.627 1.00 52.53 197 SER A C 1
ATOM 1551 O O . SER A 1 197 ? -38.600 -18.183 46.411 1.00 52.53 197 SER A O 1
ATOM 1553 N N . ALA A 1 198 ? -37.535 -17.174 48.177 1.00 44.34 198 ALA A N 1
ATOM 1554 C CA . ALA A 1 198 ? -36.541 -16.435 47.404 1.00 44.34 198 ALA A CA 1
ATOM 1555 C C . ALA A 1 198 ? -36.078 -17.356 46.278 1.00 44.34 198 ALA A C 1
ATOM 1557 O O . ALA A 1 198 ? -35.817 -18.525 46.602 1.00 44.34 198 ALA A O 1
ATOM 1558 N N . PRO A 1 199 ? -36.115 -16.916 44.999 1.00 50.34 199 PRO A N 1
ATOM 1559 C CA . PRO A 1 199 ? -35.869 -17.790 43.861 1.00 50.34 199 PRO A CA 1
ATOM 1560 C C . PRO A 1 199 ? -34.657 -18.619 44.225 1.00 50.34 199 PRO A C 1
ATOM 1562 O O . PRO A 1 199 ? -33.588 -18.049 44.456 1.00 50.34 199 PRO A O 1
ATOM 1565 N N . ARG A 1 200 ? -34.875 -19.928 44.449 1.00 51.06 200 ARG A N 1
ATOM 1566 C CA . ARG A 1 200 ? -33.802 -20.813 44.897 1.00 51.06 200 ARG A CA 1
ATOM 1567 C C . ARG A 1 200 ? -32.660 -20.510 43.941 1.00 51.06 200 ARG A C 1
ATOM 1569 O O . ARG A 1 200 ? -32.947 -20.544 42.738 1.00 51.06 200 ARG A O 1
ATOM 1576 N N . PRO A 1 201 ? -31.459 -20.132 44.427 1.00 44.28 201 PRO A N 1
ATOM 1577 C CA . PRO A 1 201 ? -30.342 -19.870 43.536 1.00 44.28 201 PRO A CA 1
ATOM 1578 C C . PRO A 1 201 ? -30.335 -21.037 42.572 1.00 44.28 201 PRO A C 1
ATOM 1580 O O . PRO A 1 201 ? -30.397 -22.185 43.030 1.00 44.28 201 PRO A O 1
ATOM 1583 N N . ALA A 1 202 ? -30.477 -20.730 41.278 1.00 47.44 202 ALA A N 1
ATOM 1584 C CA . ALA A 1 202 ? -30.532 -21.743 40.247 1.00 47.44 202 ALA A CA 1
ATOM 1585 C C . ALA A 1 202 ? -29.362 -22.661 40.560 1.00 47.44 202 ALA A C 1
ATOM 1587 O O . ALA A 1 202 ? -28.224 -22.202 40.559 1.00 47.44 202 ALA A O 1
ATOM 1588 N N . THR A 1 203 ? -29.673 -23.886 40.996 1.00 48.81 203 THR A N 1
ATOM 1589 C CA . THR A 1 203 ? -28.674 -24.887 41.339 1.00 48.81 203 THR A CA 1
ATOM 1590 C C . THR A 1 203 ? -27.711 -24.867 40.184 1.00 48.81 203 THR A C 1
ATOM 1592 O O . THR A 1 203 ? -28.152 -25.154 39.063 1.00 48.81 203 THR A O 1
ATOM 1595 N N . ASP A 1 204 ? -26.476 -24.431 40.455 1.00 44.62 204 ASP A N 1
ATOM 1596 C CA . ASP A 1 204 ? -25.419 -24.367 39.462 1.00 44.62 204 ASP A CA 1
ATOM 1597 C C . ASP A 1 204 ? -25.551 -25.631 38.629 1.00 44.62 204 ASP A C 1
ATOM 1599 O O . ASP A 1 204 ? -25.614 -26.719 39.228 1.00 44.62 204 ASP A O 1
ATOM 1603 N N . PRO A 1 205 ? -25.705 -25.534 37.292 1.00 52.72 205 PRO A N 1
ATOM 1604 C CA . PRO A 1 205 ? -25.734 -26.725 36.476 1.00 52.72 205 PRO A CA 1
ATOM 1605 C C . PRO A 1 205 ? -24.480 -27.481 36.869 1.00 52.72 205 PRO A C 1
ATOM 1607 O O . PRO A 1 205 ? -23.367 -26.985 36.682 1.00 52.72 205 PRO A O 1
ATOM 1610 N N . THR A 1 206 ? -24.695 -28.638 37.508 1.00 45.56 206 THR A N 1
ATOM 1611 C CA . THR A 1 206 ? -23.658 -29.580 37.914 1.00 45.56 206 THR A CA 1
ATOM 1612 C C . THR A 1 206 ? -22.579 -29.509 36.856 1.00 45.56 206 THR A C 1
ATOM 1614 O O . THR A 1 206 ? -22.963 -29.636 35.686 1.00 45.56 206 THR A O 1
ATOM 1617 N N . PRO A 1 207 ? -21.298 -29.264 37.188 1.00 46.38 207 PRO A N 1
ATOM 1618 C CA . PRO A 1 207 ? -20.262 -29.204 36.181 1.00 46.38 207 PRO A CA 1
ATOM 1619 C C . PRO A 1 207 ? -20.264 -30.566 35.502 1.00 46.38 207 PRO A C 1
ATOM 1621 O O . PRO A 1 207 ? -19.660 -31.534 35.971 1.00 46.38 207 PRO A O 1
ATOM 1624 N N . THR A 1 208 ? -20.990 -30.663 34.385 1.00 44.84 208 THR A N 1
ATOM 1625 C CA . THR A 1 208 ? -20.792 -31.710 33.414 1.00 44.84 208 THR A CA 1
ATOM 1626 C C . THR A 1 208 ? -19.314 -31.615 33.182 1.00 44.84 208 THR A C 1
ATOM 1628 O O . THR A 1 208 ? -18.818 -30.538 32.849 1.00 44.84 208 THR A O 1
ATOM 1631 N N . LYS A 1 209 ? -18.610 -32.704 33.474 1.00 44.91 209 LYS A N 1
ATOM 1632 C CA . LYS A 1 209 ? -17.207 -32.880 33.148 1.00 44.91 209 LYS A CA 1
ATOM 1633 C C . LYS A 1 209 ? -17.091 -32.736 31.632 1.00 44.91 209 LYS A C 1
ATOM 1635 O O . LYS A 1 209 ? -16.953 -33.719 30.908 1.00 44.91 209 LYS A O 1
ATOM 1640 N N . THR A 1 210 ? -17.166 -31.509 31.127 1.00 41.66 210 THR A N 1
ATOM 1641 C CA . THR A 1 210 ? -16.612 -31.119 29.856 1.00 41.66 210 THR A CA 1
ATOM 1642 C C . THR A 1 210 ? -15.157 -31.418 30.062 1.00 41.66 210 THR A C 1
ATOM 1644 O O . THR A 1 210 ? -14.471 -30.740 30.826 1.00 41.66 210 THR A O 1
ATOM 1647 N N . LYS A 1 211 ? -14.733 -32.538 29.479 1.00 44.22 211 LYS A N 1
ATOM 1648 C CA . LYS A 1 211 ? -13.338 -32.888 29.307 1.00 44.22 211 LYS A CA 1
ATOM 1649 C C . LYS A 1 211 ? -12.685 -31.657 28.704 1.00 44.22 211 LYS A C 1
ATOM 1651 O O . LYS A 1 211 ? -12.743 -31.462 27.495 1.00 44.22 211 LYS A O 1
ATOM 1656 N N . VAL A 1 212 ? -12.122 -30.808 29.557 1.00 39.69 212 VAL A N 1
ATOM 1657 C CA . VAL A 1 212 ? -11.166 -29.794 29.162 1.00 39.69 212 VAL A CA 1
ATOM 1658 C C . VAL A 1 212 ? -10.095 -30.609 28.451 1.00 39.69 212 VAL A C 1
ATOM 1660 O O . VAL A 1 212 ? -9.495 -31.476 29.093 1.00 39.69 212 VAL A O 1
ATOM 1663 N N . PRO A 1 213 ? -9.902 -30.464 27.129 1.00 50.75 213 PRO A N 1
ATOM 1664 C CA . PRO A 1 213 ? -8.791 -31.127 26.484 1.00 50.75 213 PRO A CA 1
ATOM 1665 C C . PRO A 1 213 ? -7.542 -30.523 27.116 1.00 50.75 213 PRO A C 1
ATOM 1667 O O . PRO A 1 213 ? -7.187 -29.372 26.852 1.00 50.75 213 PRO A O 1
ATOM 1670 N N . SER A 1 214 ? -6.921 -31.285 28.015 1.00 52.69 214 SER A N 1
ATOM 1671 C CA . SER A 1 214 ? -5.646 -30.944 28.615 1.00 52.69 214 SER A CA 1
ATOM 1672 C C . SER A 1 214 ? -4.701 -30.589 27.475 1.00 52.69 214 SER A C 1
ATOM 1674 O O . SER A 1 214 ? -4.426 -31.400 26.585 1.00 52.69 214 SER A O 1
ATOM 1676 N N . LYS A 1 215 ? -4.233 -29.342 27.466 1.00 49.25 215 LYS A N 1
ATOM 1677 C CA . LYS A 1 215 ? -3.179 -28.872 26.571 1.00 49.25 215 LYS A CA 1
ATOM 1678 C C . LYS A 1 215 ? -1.861 -29.532 26.993 1.00 49.25 215 LYS A C 1
ATOM 1680 O O . LYS A 1 215 ? -0.981 -28.884 27.536 1.00 49.25 215 LYS A O 1
ATOM 1685 N N . SER A 1 216 ? -1.734 -30.835 26.764 1.00 45.75 216 SER A N 1
ATOM 1686 C CA . SER A 1 216 ? -0.545 -31.633 27.083 1.00 45.75 216 SER A CA 1
ATOM 1687 C C . SER A 1 216 ? -0.183 -32.628 25.972 1.00 45.75 216 SER A C 1
ATOM 1689 O O . SER A 1 216 ? 0.473 -33.632 26.221 1.00 45.75 216 SER A O 1
ATOM 1691 N N . SER A 1 217 ? -0.553 -32.362 24.709 1.00 45.59 217 SER A N 1
ATOM 1692 C CA . SER A 1 217 ? -0.082 -33.190 23.578 1.00 45.59 217 SER A CA 1
ATOM 1693 C C . SER A 1 217 ? 0.180 -32.447 22.259 1.00 45.59 217 SER A C 1
ATOM 1695 O O . SER A 1 217 ? 0.393 -33.064 21.211 1.00 45.59 217 SER A O 1
ATOM 1697 N N . ALA A 1 218 ? 0.299 -31.114 22.282 1.00 48.47 218 ALA A N 1
ATOM 1698 C CA . ALA A 1 218 ? 0.626 -30.322 21.087 1.00 48.47 218 ALA A CA 1
ATOM 1699 C C . ALA A 1 218 ? 2.097 -30.446 20.614 1.00 48.47 218 ALA A C 1
ATOM 1701 O O . ALA A 1 218 ? 2.532 -29.698 19.742 1.00 48.47 218 ALA A O 1
ATOM 1702 N N . LYS A 1 219 ? 2.865 -31.419 21.128 1.00 49.06 219 LYS A N 1
ATOM 1703 C CA . LYS A 1 219 ? 4.209 -31.778 20.635 1.00 49.06 219 LYS A CA 1
ATOM 1704 C C . LYS A 1 219 ? 4.245 -33.128 19.900 1.00 49.06 219 LYS A C 1
ATOM 1706 O O . LYS A 1 219 ? 5.319 -33.682 19.701 1.00 49.06 219 LYS A O 1
ATOM 1711 N N . ALA A 1 220 ? 3.099 -33.658 19.455 1.00 52.78 220 ALA A N 1
ATOM 1712 C CA . ALA A 1 220 ? 3.040 -34.953 18.758 1.00 52.78 220 ALA A CA 1
ATOM 1713 C C . ALA A 1 220 ? 2.356 -34.943 17.372 1.00 52.78 220 ALA A C 1
ATOM 1715 O O . ALA A 1 220 ? 2.373 -35.957 16.677 1.00 52.78 220 ALA A O 1
ATOM 1716 N N . THR A 1 221 ? 1.811 -33.816 16.897 1.00 48.34 221 THR A N 1
ATOM 1717 C CA . THR A 1 221 ? 1.119 -33.748 15.585 1.00 48.34 221 THR A CA 1
ATOM 1718 C C . THR A 1 221 ? 1.858 -32.931 14.516 1.00 48.34 221 THR A C 1
ATOM 1720 O O . THR A 1 221 ? 1.621 -33.124 13.320 1.00 48.34 221 THR A O 1
ATOM 1723 N N . GLY A 1 222 ? 2.854 -32.120 14.893 1.00 45.38 222 GLY A N 1
ATOM 1724 C CA . GLY A 1 222 ? 3.693 -31.370 13.942 1.00 45.38 222 GLY A CA 1
ATOM 1725 C C . GLY A 1 222 ? 4.635 -32.248 13.102 1.00 45.38 222 GLY A C 1
ATOM 1726 O O . GLY A 1 222 ? 4.883 -31.964 11.929 1.00 45.38 222 GLY A O 1
ATOM 1727 N N . ARG A 1 223 ? 5.111 -33.381 13.643 1.00 54.22 223 ARG A N 1
ATOM 1728 C CA . ARG A 1 223 ? 6.102 -34.241 12.958 1.00 54.22 223 ARG A CA 1
ATOM 1729 C C . ARG A 1 223 ? 5.510 -35.058 11.799 1.00 54.22 223 ARG A C 1
ATOM 1731 O O . ARG A 1 223 ? 6.238 -35.413 10.871 1.00 54.22 223 ARG A O 1
ATOM 1738 N N . ARG A 1 224 ? 4.193 -35.317 11.796 1.00 53.66 224 ARG A N 1
ATOM 1739 C CA . ARG A 1 224 ? 3.509 -36.056 10.711 1.00 53.66 224 ARG A CA 1
ATOM 1740 C C . ARG A 1 224 ? 3.220 -35.186 9.479 1.00 53.66 224 ARG A C 1
ATOM 1742 O O . ARG A 1 224 ? 3.314 -35.694 8.361 1.00 53.66 224 ARG A O 1
ATOM 1749 N N . LYS A 1 225 ? 2.970 -33.875 9.632 1.00 53.34 225 LYS A N 1
ATOM 1750 C CA . LYS A 1 225 ? 2.811 -32.964 8.475 1.00 53.34 225 LYS A CA 1
ATOM 1751 C C . LYS A 1 225 ? 4.146 -32.565 7.838 1.00 53.34 225 LYS A C 1
ATOM 1753 O O . LYS A 1 225 ? 4.198 -32.397 6.621 1.00 53.34 225 LYS A O 1
ATOM 1758 N N . VAL A 1 226 ? 5.234 -32.513 8.613 1.00 56.09 226 VAL A N 1
ATOM 1759 C CA . VAL A 1 226 ? 6.583 -32.223 8.088 1.00 56.09 226 VAL A CA 1
ATOM 1760 C C . VAL A 1 226 ? 7.162 -33.406 7.297 1.00 56.09 226 VAL A C 1
ATOM 1762 O O . VAL A 1 226 ? 7.743 -33.182 6.237 1.00 56.09 226 VAL A O 1
ATOM 1765 N N . LYS A 1 227 ? 6.935 -34.666 7.710 1.00 55.59 227 LYS A N 1
ATOM 1766 C CA . LYS A 1 227 ? 7.371 -35.839 6.918 1.00 55.59 227 LYS A CA 1
ATOM 1767 C C . LYS A 1 227 ? 6.589 -36.010 5.605 1.00 55.59 227 LYS A C 1
ATOM 1769 O O . LYS A 1 227 ? 7.206 -36.269 4.576 1.00 55.59 227 LYS A O 1
ATOM 1774 N N . ARG A 1 228 ? 5.266 -35.774 5.589 1.00 56.47 228 ARG A N 1
ATOM 1775 C CA . ARG A 1 228 ? 4.479 -35.782 4.333 1.00 56.47 228 ARG A CA 1
ATOM 1776 C C . ARG A 1 228 ? 4.832 -34.614 3.399 1.00 56.47 228 ARG A C 1
ATOM 1778 O O . ARG A 1 228 ? 4.817 -34.800 2.187 1.00 56.47 228 ARG A O 1
ATOM 1785 N N . ARG A 1 229 ? 5.189 -33.434 3.930 1.00 55.88 229 ARG A N 1
ATOM 1786 C CA . ARG A 1 229 ? 5.673 -32.300 3.114 1.00 55.88 229 ARG A CA 1
ATOM 1787 C C . ARG A 1 229 ? 7.082 -32.520 2.558 1.00 55.88 229 ARG A C 1
ATOM 1789 O O . ARG A 1 229 ? 7.290 -32.205 1.394 1.00 55.88 229 ARG A O 1
ATOM 1796 N N . ARG A 1 230 ? 8.021 -33.098 3.323 1.00 59.03 230 ARG A N 1
ATOM 1797 C CA . ARG A 1 230 ? 9.369 -33.420 2.810 1.00 59.03 230 ARG A CA 1
ATOM 1798 C C . ARG A 1 230 ? 9.329 -34.470 1.693 1.00 59.03 230 ARG A C 1
ATOM 1800 O O . ARG A 1 230 ? 10.000 -34.261 0.695 1.00 59.03 230 ARG A O 1
ATOM 1807 N N . ALA A 1 231 ? 8.480 -35.501 1.792 1.00 56.84 231 ALA A N 1
ATOM 1808 C CA . ALA A 1 231 ? 8.295 -36.475 0.707 1.00 56.84 231 ALA A CA 1
ATOM 1809 C C . ALA A 1 231 ? 7.627 -35.872 -0.547 1.00 56.84 231 ALA A C 1
ATOM 1811 O O . ALA A 1 231 ? 8.031 -36.182 -1.660 1.00 56.84 231 ALA A O 1
ATOM 1812 N N . ARG A 1 232 ? 6.641 -34.971 -0.385 1.00 59.56 232 ARG A N 1
ATOM 1813 C CA . ARG A 1 232 ? 5.992 -34.286 -1.523 1.00 59.56 232 ARG A CA 1
ATOM 1814 C C . ARG A 1 232 ? 6.896 -33.256 -2.217 1.00 59.56 232 ARG A C 1
ATOM 1816 O O . ARG A 1 232 ? 6.714 -33.002 -3.403 1.00 59.56 232 ARG A O 1
ATOM 1823 N N . LEU A 1 233 ? 7.861 -32.669 -1.504 1.00 55.31 233 LEU A N 1
ATOM 1824 C CA . LEU A 1 233 ? 8.816 -31.708 -2.070 1.00 55.31 233 LEU A CA 1
ATOM 1825 C C . LEU A 1 233 ? 9.999 -32.393 -2.778 1.00 55.31 233 LEU A C 1
ATOM 1827 O O . LEU A 1 233 ? 10.467 -31.877 -3.790 1.00 55.31 233 LEU A O 1
ATOM 1831 N N . THR A 1 234 ? 10.437 -33.578 -2.338 1.00 56.19 234 THR A N 1
ATOM 1832 C CA . THR A 1 234 ? 11.490 -34.343 -3.037 1.00 56.19 234 THR A CA 1
ATOM 1833 C C . THR A 1 234 ? 10.995 -34.999 -4.331 1.00 56.19 234 THR A C 1
ATOM 1835 O O . THR A 1 234 ? 11.755 -35.079 -5.299 1.00 56.19 234 THR A O 1
ATOM 1838 N N . THR A 1 235 ? 9.717 -35.386 -4.416 1.00 54.59 235 THR A N 1
ATOM 1839 C CA . THR A 1 235 ? 9.101 -35.884 -5.664 1.00 54.59 235 THR A CA 1
ATOM 1840 C C . THR A 1 235 ? 8.869 -34.785 -6.707 1.00 54.59 235 THR A C 1
ATOM 1842 O O . THR A 1 235 ? 8.911 -35.055 -7.903 1.00 54.59 235 THR A O 1
ATOM 1845 N N . ALA A 1 236 ? 8.680 -33.528 -6.288 1.00 53.19 236 ALA A N 1
ATOM 1846 C CA . ALA A 1 236 ? 8.540 -32.399 -7.215 1.00 53.19 236 ALA A CA 1
ATOM 1847 C C . ALA A 1 236 ? 9.893 -31.936 -7.796 1.00 53.19 236 ALA A C 1
ATOM 1849 O O . ALA A 1 236 ? 9.960 -31.525 -8.954 1.00 53.19 236 ALA A O 1
ATOM 1850 N N . ALA A 1 237 ? 10.983 -32.054 -7.028 1.00 51.84 237 ALA A N 1
ATOM 1851 C CA . ALA A 1 237 ? 12.336 -31.751 -7.504 1.00 51.84 237 ALA A CA 1
ATOM 1852 C C . ALA A 1 237 ? 12.869 -32.809 -8.495 1.00 51.84 237 ALA A C 1
ATOM 1854 O O . ALA A 1 237 ? 13.521 -32.467 -9.479 1.00 51.84 237 ALA A O 1
ATOM 1855 N N . THR A 1 238 ? 12.535 -34.088 -8.297 1.00 48.69 238 THR A N 1
ATOM 1856 C CA . THR A 1 238 ? 12.938 -35.182 -9.205 1.00 48.69 238 THR A CA 1
ATOM 1857 C C . THR A 1 238 ? 12.095 -35.264 -10.483 1.00 48.69 238 THR A C 1
ATOM 1859 O O . THR A 1 238 ? 12.591 -35.753 -11.497 1.00 48.69 238 THR A O 1
ATOM 1862 N N . ALA A 1 239 ? 10.873 -34.717 -10.492 1.00 49.56 239 ALA A N 1
ATOM 1863 C CA . ALA A 1 239 ? 10.058 -34.597 -11.705 1.00 49.56 239 ALA A CA 1
ATOM 1864 C C . ALA A 1 239 ? 10.546 -33.476 -12.646 1.00 49.56 239 ALA A C 1
ATOM 1866 O O . ALA A 1 239 ? 10.548 -33.662 -13.859 1.00 49.56 239 ALA A O 1
ATOM 1867 N N . LYS A 1 240 ? 11.042 -32.345 -12.114 1.00 51.75 240 LYS A N 1
ATOM 1868 C CA . LYS A 1 240 ? 11.648 -31.279 -12.940 1.00 51.75 240 LYS A CA 1
ATOM 1869 C C . LYS A 1 240 ? 13.068 -31.599 -13.423 1.00 51.75 240 LYS A C 1
ATOM 1871 O O . LYS A 1 240 ? 13.461 -31.094 -14.467 1.00 51.75 240 LYS A O 1
ATOM 1876 N N . ALA A 1 241 ? 13.809 -32.464 -12.728 1.00 48.50 241 ALA A N 1
ATOM 1877 C CA . ALA A 1 241 ? 15.131 -32.917 -13.176 1.00 48.50 241 ALA A CA 1
ATOM 1878 C C . ALA A 1 241 ? 15.068 -33.996 -14.278 1.00 48.50 241 ALA A C 1
ATOM 1880 O O . ALA A 1 241 ? 15.979 -34.082 -15.095 1.00 48.50 241 ALA A O 1
ATOM 1881 N N . LYS A 1 242 ? 13.985 -34.786 -14.357 1.00 51.72 242 LYS A N 1
ATOM 1882 C CA . LYS A 1 242 ? 13.779 -35.785 -15.430 1.00 51.72 242 LYS A CA 1
ATOM 1883 C C . LYS A 1 242 ? 13.141 -35.227 -16.712 1.00 51.72 242 LYS A C 1
ATOM 1885 O O . LYS A 1 242 ? 13.112 -35.925 -17.718 1.00 51.72 242 LYS A O 1
ATOM 1890 N N . LEU A 1 243 ? 12.666 -33.979 -16.694 1.00 44.84 243 LEU A N 1
ATOM 1891 C CA . LEU A 1 243 ? 12.056 -33.286 -17.842 1.00 44.84 243 LEU A CA 1
ATOM 1892 C C . LEU A 1 243 ? 13.016 -32.329 -18.569 1.00 44.84 243 LEU A C 1
ATOM 1894 O O . LEU A 1 243 ? 12.609 -31.658 -19.512 1.00 44.84 243 LEU A O 1
ATOM 1898 N N . ALA A 1 244 ? 14.287 -32.278 -18.154 1.00 50.91 244 ALA A N 1
ATOM 1899 C CA . ALA A 1 244 ? 15.287 -31.369 -18.712 1.00 50.91 244 ALA A CA 1
ATOM 1900 C C . ALA A 1 244 ? 16.440 -32.062 -19.463 1.00 50.91 244 ALA A C 1
ATOM 1902 O O . ALA A 1 244 ? 17.422 -31.386 -19.745 1.00 50.91 244 ALA A O 1
ATOM 1903 N N . THR A 1 245 ? 16.363 -33.371 -19.765 1.00 53.03 245 THR A N 1
ATOM 1904 C CA . THR A 1 245 ? 17.126 -34.093 -20.825 1.00 53.03 245 THR A CA 1
ATOM 1905 C C . THR A 1 245 ? 16.959 -35.613 -20.662 1.00 53.03 245 THR A C 1
ATOM 1907 O O . THR A 1 245 ? 17.345 -36.166 -19.635 1.00 53.03 245 THR A O 1
ATOM 1910 N N . PRO A 1 246 ? 16.401 -36.314 -21.669 1.00 44.75 246 PRO A N 1
ATOM 1911 C CA . PRO A 1 246 ? 17.288 -37.055 -22.563 1.00 44.75 246 PRO A CA 1
ATOM 1912 C C . PRO A 1 246 ? 16.742 -37.120 -23.999 1.00 44.75 246 PRO A C 1
ATOM 1914 O O . PRO A 1 246 ? 16.186 -38.120 -24.436 1.00 44.75 246 PRO A O 1
ATOM 1917 N N . THR A 1 247 ? 16.980 -36.076 -24.782 1.00 47.22 247 THR A N 1
ATOM 1918 C CA . THR A 1 247 ? 16.965 -36.155 -26.252 1.00 47.22 247 THR A CA 1
ATOM 1919 C C . THR A 1 247 ? 18.348 -35.793 -26.771 1.00 47.22 247 THR A C 1
ATOM 1921 O O . THR A 1 247 ? 18.566 -34.836 -27.503 1.00 47.22 247 THR A O 1
ATOM 1924 N N . ARG A 1 248 ? 19.340 -36.576 -26.341 1.00 48.03 248 ARG A N 1
ATOM 1925 C CA . ARG A 1 248 ? 20.674 -36.600 -26.957 1.00 48.03 248 ARG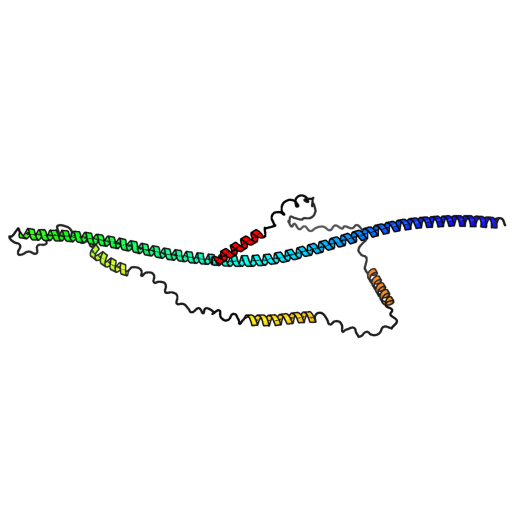 A CA 1
ATOM 1926 C C . ARG A 1 248 ? 21.192 -38.028 -27.122 1.00 48.03 248 ARG A C 1
ATOM 1928 O O . ARG A 1 248 ? 22.374 -38.290 -26.955 1.00 48.03 248 ARG A O 1
ATOM 1935 N N . LEU A 1 249 ? 20.290 -38.951 -27.457 1.00 50.41 249 LEU A N 1
ATOM 1936 C CA . LEU A 1 249 ? 20.593 -40.351 -27.782 1.00 50.41 249 LEU A CA 1
ATOM 1937 C C . LEU A 1 249 ? 19.652 -40.892 -28.881 1.00 50.41 249 LEU A C 1
ATOM 1939 O O . LEU A 1 249 ? 19.110 -41.980 -28.769 1.00 50.41 249 LEU A O 1
ATOM 1943 N N . ALA A 1 250 ? 19.469 -40.128 -29.962 1.00 46.28 250 ALA A N 1
ATOM 1944 C CA . ALA A 1 250 ? 18.851 -40.607 -31.208 1.00 46.28 250 ALA A CA 1
ATOM 1945 C C . ALA A 1 250 ? 19.439 -39.873 -32.432 1.00 46.28 250 ALA A C 1
ATOM 1947 O O . ALA A 1 250 ? 18.725 -39.304 -33.243 1.00 46.28 250 ALA A O 1
ATOM 1948 N N . GLY A 1 251 ? 20.771 -39.806 -32.514 1.00 40.62 251 GLY A N 1
ATOM 1949 C CA . GLY A 1 251 ? 21.466 -39.144 -33.630 1.00 40.62 251 GLY A CA 1
ATOM 1950 C C . GLY A 1 251 ? 22.924 -39.565 -33.821 1.00 40.62 251 GLY A C 1
ATOM 1951 O O . GLY A 1 251 ? 23.669 -38.914 -34.540 1.00 40.62 251 GLY A O 1
ATOM 1952 N N . LYS A 1 252 ? 23.367 -40.651 -33.171 1.00 49.06 252 LYS A N 1
ATOM 1953 C CA . LYS A 1 252 ? 24.703 -41.242 -33.386 1.00 49.06 252 LYS A CA 1
ATOM 1954 C C . LYS A 1 252 ? 24.685 -42.373 -34.426 1.00 49.06 252 LYS A C 1
ATOM 1956 O O . LYS A 1 252 ? 25.595 -43.194 -34.444 1.00 49.06 252 LYS A O 1
ATOM 1961 N N . ALA A 1 253 ? 23.662 -42.406 -35.278 1.00 51.22 253 ALA A N 1
ATOM 1962 C CA . ALA A 1 253 ? 23.466 -43.428 -36.301 1.00 51.22 253 ALA A CA 1
ATOM 1963 C C . ALA A 1 253 ? 23.321 -42.840 -37.713 1.00 51.22 253 ALA A C 1
ATOM 1965 O O . ALA A 1 253 ? 22.650 -43.428 -38.536 1.00 51.22 253 ALA A O 1
ATOM 1966 N N . GLU A 1 254 ? 23.980 -41.721 -38.019 1.00 41.12 254 GLU A N 1
ATOM 1967 C CA . GLU A 1 254 ? 24.272 -41.337 -39.409 1.00 41.12 254 GLU A CA 1
ATOM 1968 C C . GLU A 1 254 ? 25.724 -40.857 -39.499 1.00 41.12 254 GLU A C 1
ATOM 1970 O O . GLU A 1 254 ? 26.060 -39.706 -39.765 1.00 41.12 254 GLU A O 1
ATOM 1975 N N . ARG A 1 2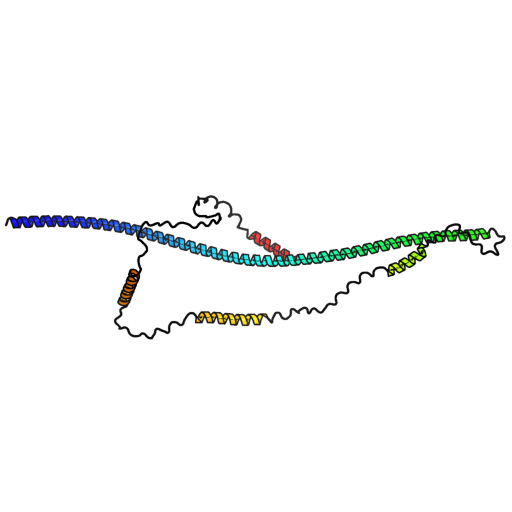55 ? 26.640 -41.789 -39.223 1.00 52.56 255 ARG A N 1
ATOM 1976 C CA . ARG A 1 255 ? 27.945 -41.754 -39.881 1.00 52.56 255 ARG A CA 1
ATOM 1977 C C . ARG A 1 255 ? 27.688 -42.124 -41.338 1.00 52.56 255 ARG A C 1
ATOM 1979 O O . ARG A 1 255 ? 27.241 -43.242 -41.554 1.00 52.56 255 ARG A O 1
ATOM 1986 N N . LYS A 1 256 ? 27.994 -41.225 -42.280 1.00 53.47 256 LYS A N 1
ATOM 1987 C CA . LYS A 1 256 ? 28.745 -41.444 -43.542 1.00 53.47 256 LYS A CA 1
ATOM 1988 C C . LYS A 1 256 ? 28.493 -40.265 -44.497 1.00 53.47 256 LYS A C 1
ATOM 1990 O O . LYS A 1 256 ? 27.668 -40.348 -45.393 1.00 53.47 256 LYS A O 1
ATOM 1995 N N . ALA A 1 257 ? 29.248 -39.184 -44.331 1.00 47.56 257 ALA A N 1
ATOM 1996 C CA . ALA A 1 257 ? 29.461 -38.209 -45.397 1.00 47.56 257 ALA A CA 1
ATOM 1997 C C . ALA A 1 257 ? 30.961 -37.888 -45.447 1.00 47.56 257 ALA A C 1
ATOM 1999 O O . ALA A 1 257 ? 31.602 -37.722 -44.410 1.00 47.56 257 ALA A O 1
ATOM 2000 N N . SER A 1 258 ? 31.506 -37.948 -46.658 1.00 51.16 258 SER A N 1
ATOM 2001 C CA . SER A 1 258 ? 32.918 -37.960 -47.061 1.00 51.16 258 SER A CA 1
ATOM 2002 C C . SER A 1 258 ? 33.841 -36.937 -46.370 1.00 51.16 258 SER A C 1
ATOM 2004 O O . SER A 1 258 ? 33.389 -35.844 -46.033 1.00 51.16 258 SER A O 1
ATOM 2006 N N . PRO A 1 259 ? 35.160 -37.211 -46.267 1.00 47.09 259 PRO A N 1
ATOM 2007 C CA . PRO A 1 259 ? 36.156 -36.322 -45.646 1.00 47.09 259 PRO A CA 1
ATOM 2008 C C . PRO A 1 259 ? 36.437 -35.002 -46.404 1.00 47.09 259 PRO A C 1
ATOM 2010 O O . PRO A 1 259 ? 37.384 -34.296 -46.075 1.00 47.09 259 PRO A O 1
ATOM 2013 N N . THR A 1 260 ? 35.622 -34.632 -47.393 1.00 53.09 260 THR A N 1
ATOM 2014 C CA . THR A 1 260 ? 35.775 -33.429 -48.233 1.00 53.09 260 THR A CA 1
ATOM 2015 C C . THR A 1 260 ? 34.706 -32.355 -48.001 1.00 53.09 260 THR A C 1
ATOM 2017 O O . THR A 1 260 ? 34.589 -31.414 -48.785 1.00 53.09 260 THR A O 1
ATOM 2020 N N . ASP A 1 261 ? 33.940 -32.445 -46.914 1.00 51.38 261 ASP A N 1
ATOM 2021 C CA . ASP A 1 261 ? 33.027 -31.379 -46.493 1.00 51.38 261 ASP A CA 1
ATOM 2022 C C . ASP A 1 261 ? 33.778 -30.302 -45.706 1.00 51.38 261 ASP A C 1
ATOM 2024 O O . ASP A 1 261 ? 33.875 -30.334 -44.475 1.00 51.38 261 ASP A O 1
ATOM 2028 N N . SER A 1 262 ? 34.321 -29.316 -46.419 1.00 63.97 262 SER A N 1
ATOM 2029 C CA . SER A 1 262 ? 34.899 -28.148 -45.763 1.00 63.97 262 SER A CA 1
ATOM 2030 C C . SER A 1 262 ? 33.796 -27.335 -45.054 1.00 63.97 262 SER A C 1
ATOM 2032 O O . SER A 1 262 ? 32.683 -27.195 -45.578 1.00 63.97 262 SER A O 1
ATOM 2034 N N . PRO A 1 263 ? 34.080 -26.725 -43.887 1.00 62.94 263 PRO A N 1
ATOM 2035 C CA . PRO A 1 263 ? 33.130 -25.863 -43.171 1.00 62.94 263 PRO A CA 1
ATOM 2036 C C . PRO A 1 263 ? 32.548 -24.735 -44.044 1.00 62.94 263 PRO A C 1
ATOM 2038 O O . PRO A 1 263 ? 31.441 -24.251 -43.806 1.00 62.94 263 PRO A O 1
ATOM 2041 N N . LEU A 1 264 ? 33.286 -24.337 -45.085 1.00 66.06 264 LEU A N 1
ATOM 2042 C CA . LEU A 1 264 ? 32.896 -23.325 -46.064 1.00 66.06 264 LEU A CA 1
ATOM 2043 C C . LEU A 1 264 ? 31.794 -23.808 -47.017 1.00 66.06 264 LEU A C 1
ATOM 2045 O O . LEU A 1 264 ? 30.875 -23.039 -47.308 1.00 66.06 264 LEU A O 1
ATOM 2049 N N . ARG A 1 265 ? 31.817 -25.073 -47.460 1.00 69.56 265 ARG A N 1
ATOM 2050 C CA . ARG A 1 265 ? 30.723 -25.634 -48.274 1.00 69.56 265 ARG A CA 1
ATOM 2051 C C . ARG A 1 265 ? 29.423 -25.712 -47.483 1.00 69.56 265 ARG A C 1
ATOM 2053 O O . ARG A 1 265 ? 28.409 -25.197 -47.938 1.00 69.56 265 ARG A O 1
ATOM 2060 N N . ARG A 1 266 ? 29.483 -26.178 -46.232 1.00 67.38 266 ARG A N 1
ATOM 2061 C CA . ARG A 1 266 ? 28.306 -26.198 -45.345 1.00 67.38 266 ARG A CA 1
ATOM 2062 C C . ARG A 1 266 ? 27.738 -24.802 -45.097 1.00 67.38 266 ARG A C 1
ATOM 2064 O O . ARG A 1 266 ? 26.526 -24.622 -45.098 1.00 67.38 266 ARG A O 1
ATOM 2071 N N . ARG A 1 267 ? 2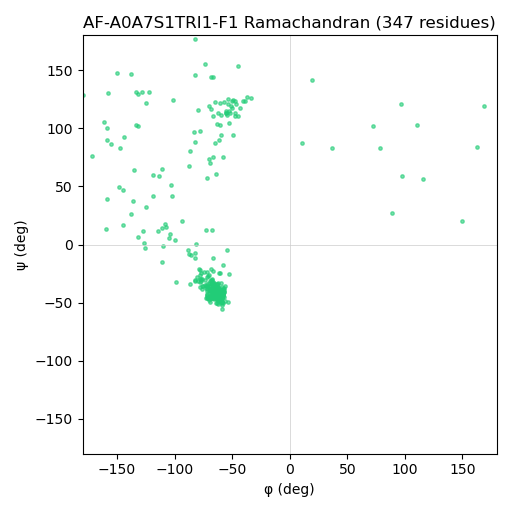8.593 -23.787 -44.931 1.00 72.06 267 ARG A N 1
ATOM 2072 C CA . ARG A 1 267 ? 28.146 -22.397 -44.744 1.00 72.06 267 ARG A CA 1
ATOM 2073 C C . ARG A 1 267 ? 27.527 -21.805 -46.014 1.00 72.06 267 ARG A C 1
ATOM 2075 O O . ARG A 1 267 ? 26.539 -21.084 -45.915 1.00 72.06 267 ARG A O 1
ATOM 2082 N N . THR A 1 268 ? 28.074 -22.107 -47.191 1.00 76.69 268 THR A N 1
ATOM 2083 C CA . THR A 1 268 ? 27.537 -21.612 -48.473 1.00 76.69 268 THR A CA 1
ATOM 2084 C C . THR A 1 268 ? 26.237 -22.308 -48.867 1.00 76.69 268 THR A C 1
ATOM 2086 O O . THR A 1 268 ? 25.324 -21.640 -49.347 1.00 76.69 268 THR A O 1
ATOM 2089 N N . GLU A 1 269 ? 26.089 -23.600 -48.582 1.00 74.06 269 GLU A N 1
ATOM 2090 C CA . GLU A 1 269 ? 24.825 -24.326 -48.752 1.00 74.06 269 GLU A CA 1
ATOM 2091 C C . GLU A 1 269 ? 23.748 -23.832 -47.788 1.00 74.06 269 GLU A C 1
ATOM 2093 O O . GLU A 1 269 ? 22.617 -23.592 -48.206 1.00 74.06 269 GLU A O 1
ATOM 2098 N N . LEU A 1 270 ? 24.106 -23.569 -46.528 1.00 77.50 270 LEU A N 1
ATOM 2099 C CA . LEU A 1 270 ? 23.168 -23.039 -45.539 1.00 77.50 270 LEU A CA 1
ATOM 2100 C C . LEU A 1 270 ? 22.709 -21.617 -45.900 1.00 77.50 270 LEU A C 1
ATOM 2102 O O . LEU A 1 270 ? 21.537 -21.291 -45.726 1.00 77.50 270 LEU A O 1
ATOM 2106 N N . LEU A 1 271 ? 23.589 -20.785 -46.472 1.00 77.94 271 LEU A N 1
ATOM 2107 C CA . LEU A 1 271 ? 23.215 -19.473 -47.016 1.00 77.94 271 LEU A CA 1
ATOM 2108 C C . LEU A 1 271 ? 22.356 -19.583 -48.283 1.00 77.94 271 LEU A C 1
ATOM 2110 O O . LEU A 1 271 ? 21.402 -18.821 -48.425 1.00 77.94 271 LEU A O 1
ATOM 2114 N N . ARG A 1 272 ? 22.642 -20.541 -49.174 1.00 83.56 272 ARG A N 1
ATOM 2115 C CA . ARG A 1 272 ? 21.843 -20.788 -50.385 1.00 83.56 272 ARG A CA 1
ATOM 2116 C C . ARG A 1 272 ? 20.431 -21.271 -50.031 1.00 83.56 272 ARG A C 1
ATOM 2118 O O . ARG A 1 272 ? 19.466 -20.752 -50.580 1.00 83.56 272 ARG A O 1
ATOM 2125 N N . ALA A 1 273 ? 20.299 -22.156 -49.042 1.00 79.44 273 ALA A N 1
ATOM 2126 C CA . ALA A 1 273 ? 19.010 -22.596 -48.507 1.00 79.44 273 ALA A CA 1
ATOM 2127 C C . ALA A 1 273 ? 18.230 -21.450 -47.836 1.00 79.44 273 ALA A C 1
ATOM 2129 O O . ALA A 1 273 ? 17.023 -21.321 -48.027 1.00 79.44 273 ALA A O 1
ATOM 2130 N N . ARG A 1 274 ? 18.916 -20.565 -47.095 1.00 74.88 274 ARG A N 1
ATOM 2131 C CA . ARG A 1 274 ? 18.287 -19.387 -46.469 1.00 74.88 274 ARG A CA 1
ATOM 2132 C C . ARG A 1 274 ? 17.787 -18.370 -47.495 1.00 74.88 274 ARG A C 1
ATOM 2134 O O . ARG A 1 274 ? 16.766 -17.736 -47.254 1.00 74.88 274 ARG A O 1
ATOM 2141 N N . ARG A 1 275 ? 18.492 -18.224 -48.623 1.00 78.50 275 ARG A N 1
ATOM 2142 C CA . ARG A 1 275 ? 18.102 -17.339 -49.731 1.00 78.50 275 ARG A CA 1
ATOM 2143 C C . ARG A 1 275 ? 16.881 -17.884 -50.474 1.00 78.50 275 ARG A C 1
ATOM 2145 O O . ARG A 1 275 ? 15.902 -17.162 -50.606 1.00 78.50 275 ARG A O 1
ATOM 2152 N N . ALA A 1 276 ? 16.876 -19.181 -50.793 1.00 78.69 276 ALA A N 1
ATOM 2153 C CA . ALA A 1 276 ? 15.717 -19.855 -51.382 1.00 78.69 276 ALA A CA 1
ATOM 2154 C C . ALA A 1 276 ? 14.462 -19.775 -50.485 1.00 78.69 276 ALA A C 1
ATOM 2156 O O . ALA A 1 276 ? 13.356 -19.579 -50.975 1.00 78.69 276 ALA A O 1
ATOM 2157 N N . ALA A 1 277 ? 14.626 -19.853 -49.159 1.00 69.75 277 ALA A N 1
ATOM 2158 C CA . ALA A 1 277 ? 13.516 -19.719 -48.210 1.00 69.75 277 ALA A CA 1
ATOM 2159 C C . ALA A 1 277 ? 12.956 -18.285 -48.089 1.00 69.75 277 ALA A C 1
ATOM 2161 O O . ALA A 1 277 ? 11.810 -18.114 -47.676 1.00 69.75 277 ALA A O 1
ATOM 2162 N N . LEU A 1 278 ? 13.748 -17.257 -48.416 1.00 64.38 278 LEU A N 1
ATOM 2163 C CA . LEU A 1 278 ? 13.298 -15.860 -48.436 1.00 64.38 278 LEU A CA 1
ATOM 2164 C C . LEU A 1 278 ? 12.668 -15.481 -49.779 1.00 64.38 278 LEU A C 1
ATOM 2166 O O . LEU A 1 278 ? 11.700 -14.731 -49.784 1.00 64.38 278 LEU A O 1
ATOM 2170 N N . GLU A 1 279 ? 13.159 -16.037 -50.886 1.00 69.50 279 GLU A N 1
ATOM 2171 C CA . GLU A 1 279 ? 12.564 -15.876 -52.222 1.00 69.50 279 GLU A CA 1
ATOM 2172 C C . GLU A 1 279 ? 11.225 -16.627 -52.358 1.00 69.50 279 GLU A C 1
ATOM 2174 O O . GLU A 1 279 ? 10.352 -16.195 -53.102 1.00 69.50 279 GLU A O 1
ATOM 2179 N N . ALA A 1 280 ? 11.010 -17.697 -51.583 1.00 66.44 280 ALA A N 1
ATOM 2180 C CA . ALA A 1 280 ? 9.735 -18.417 -51.514 1.00 66.44 280 ALA A CA 1
ATOM 2181 C C . ALA A 1 280 ? 8.686 -17.770 -50.583 1.00 66.44 280 ALA A C 1
ATOM 2183 O O . ALA A 1 280 ? 7.589 -18.311 -50.429 1.00 66.44 280 ALA A O 1
ATOM 2184 N N . ARG A 1 281 ? 8.990 -16.635 -49.935 1.00 60.78 281 ARG A N 1
ATOM 2185 C CA . ARG A 1 281 ? 7.972 -15.867 -49.204 1.00 60.78 281 ARG A CA 1
ATOM 2186 C C . ARG A 1 281 ? 7.168 -15.041 -50.215 1.00 60.78 281 ARG A C 1
ATOM 2188 O O . ARG A 1 281 ? 7.754 -14.144 -50.816 1.00 60.78 281 ARG A O 1
ATOM 2195 N N . PRO A 1 282 ? 5.854 -15.278 -50.390 1.00 48.72 282 PRO A N 1
ATOM 2196 C CA . PRO A 1 282 ? 5.036 -14.432 -51.249 1.00 48.72 282 PRO A CA 1
ATOM 2197 C C . PRO A 1 282 ? 5.027 -13.010 -50.679 1.00 48.72 282 PRO A C 1
ATOM 2199 O O . PRO A 1 282 ? 4.525 -12.756 -49.583 1.00 48.72 282 PRO A O 1
ATOM 2202 N N . SER A 1 283 ? 5.635 -12.087 -51.418 1.00 58.22 283 SER A N 1
ATOM 2203 C CA . SER A 1 283 ? 5.643 -10.651 -51.165 1.00 58.22 283 SER A CA 1
ATOM 2204 C C . SER A 1 283 ? 4.252 -10.070 -51.433 1.00 58.22 283 SER A C 1
ATOM 2206 O O . SER A 1 283 ? 4.018 -9.440 -52.457 1.00 58.22 283 SER A O 1
ATOM 2208 N N . GLY A 1 284 ? 3.304 -10.332 -50.536 1.00 54.41 284 GLY A N 1
ATOM 2209 C CA . GLY A 1 284 ? 1.927 -9.843 -50.624 1.00 54.41 284 GLY A CA 1
ATOM 2210 C C . GLY A 1 284 ? 1.649 -8.664 -49.699 1.00 54.41 284 GLY A C 1
ATOM 2211 O O . GLY A 1 284 ? 0.629 -8.686 -49.023 1.00 54.41 284 GLY A O 1
ATOM 2212 N N . LEU A 1 285 ? 2.559 -7.688 -49.586 1.00 57.62 285 LEU A N 1
ATOM 2213 C CA . LEU A 1 285 ? 2.357 -6.593 -48.628 1.00 57.62 285 LEU A CA 1
ATOM 2214 C C . LEU A 1 285 ? 2.570 -5.168 -49.135 1.00 57.62 285 LEU A C 1
ATOM 2216 O O . LEU A 1 285 ? 2.499 -4.272 -48.308 1.00 57.62 285 LEU A O 1
ATOM 2220 N N . PHE A 1 286 ? 2.792 -4.930 -50.431 1.00 52.19 286 PHE A N 1
ATOM 2221 C CA . PHE A 1 286 ? 2.851 -3.562 -50.965 1.00 52.19 286 PHE A CA 1
ATOM 2222 C C . PHE A 1 286 ? 2.502 -3.511 -52.460 1.00 52.19 286 PHE A C 1
ATOM 2224 O O . PHE A 1 286 ? 3.406 -3.542 -53.286 1.00 52.19 286 PHE A O 1
ATOM 2231 N N . THR A 1 287 ? 1.213 -3.401 -52.799 1.00 36.97 287 THR A N 1
ATOM 2232 C CA . THR A 1 287 ? 0.728 -2.708 -54.011 1.00 36.97 287 THR A CA 1
ATOM 2233 C C . THR A 1 287 ? -0.667 -2.136 -53.745 1.00 36.97 287 THR A C 1
ATOM 2235 O O . THR A 1 287 ? -1.424 -2.676 -52.944 1.00 36.97 287 THR A O 1
ATOM 2238 N N . SER A 1 288 ? -0.922 -1.004 -54.383 1.00 52.94 288 SER A N 1
ATOM 2239 C CA . SER A 1 288 ? -1.892 0.056 -54.126 1.00 52.94 288 SER A CA 1
ATOM 2240 C C . SER A 1 288 ? -3.320 -0.179 -54.646 1.00 52.94 288 SER A C 1
ATOM 2242 O O . SER A 1 288 ? -3.588 -1.138 -55.363 1.00 52.94 288 SER A O 1
ATOM 2244 N N . ASP A 1 289 ? -4.159 0.808 -54.311 1.00 41.59 289 ASP A N 1
ATOM 2245 C CA . ASP A 1 289 ? -5.322 1.331 -55.045 1.00 41.59 289 ASP A CA 1
ATOM 2246 C C . ASP A 1 289 ? -6.741 0.844 -54.716 1.00 41.59 289 ASP A C 1
ATOM 2248 O O . ASP A 1 289 ? -7.105 -0.324 -54.816 1.00 41.59 289 ASP A O 1
ATOM 2252 N N . GLU A 1 290 ? -7.543 1.850 -54.346 1.00 48.75 290 GLU A N 1
ATOM 2253 C CA . GLU A 1 290 ? -8.875 2.142 -54.883 1.00 48.75 290 GLU A CA 1
ATOM 2254 C C . GLU A 1 290 ? -9.768 0.945 -55.240 1.00 48.75 290 GLU A C 1
ATOM 2256 O O . GLU A 1 290 ? -9.968 0.612 -56.407 1.00 48.75 290 GLU A O 1
ATOM 2261 N N . HIS A 1 291 ? -10.451 0.388 -54.241 1.00 45.09 291 HIS A N 1
ATOM 2262 C CA . HIS A 1 291 ? -11.797 -0.145 -54.454 1.00 45.09 291 HIS A CA 1
ATOM 2263 C C . HIS A 1 291 ? -12.566 -0.235 -53.132 1.00 45.09 291 HIS A C 1
ATOM 2265 O O . HIS A 1 291 ? -12.416 -1.182 -52.362 1.00 45.09 291 HIS A O 1
ATOM 2271 N N . GLU A 1 292 ? -13.438 0.742 -52.880 1.00 44.62 292 GLU A N 1
ATOM 2272 C CA . GLU A 1 292 ? -14.634 0.462 -52.086 1.00 44.62 292 GLU A CA 1
ATOM 2273 C C . GLU A 1 292 ? -15.558 -0.448 -52.903 1.00 44.62 292 GLU A C 1
ATOM 2275 O O . GLU A 1 292 ? -15.758 -0.230 -54.101 1.00 44.62 292 GLU A O 1
ATOM 2280 N N . PRO A 1 293 ? -16.248 -1.381 -52.239 1.00 45.50 293 PRO A N 1
ATOM 2281 C CA . PRO A 1 293 ? -17.677 -1.425 -52.470 1.00 45.50 293 PRO A CA 1
ATOM 2282 C C . PRO A 1 293 ? -18.433 -1.316 -51.153 1.00 45.50 293 PRO A C 1
ATOM 2284 O O . PRO A 1 293 ? -18.330 -2.148 -50.250 1.00 45.50 293 PRO A O 1
ATOM 2287 N N . ARG A 1 294 ? -19.273 -0.282 -51.106 1.00 51.16 294 ARG A N 1
ATOM 2288 C CA . ARG A 1 294 ? -20.465 -0.209 -50.268 1.00 51.16 294 ARG A CA 1
ATOM 2289 C C . ARG A 1 294 ? -21.162 -1.570 -50.229 1.00 51.16 294 ARG A C 1
ATOM 2291 O O . ARG A 1 294 ? -21.629 -2.048 -51.260 1.00 51.16 294 ARG A O 1
ATOM 2298 N N . HIS A 1 295 ? -21.349 -2.115 -49.031 1.00 40.38 295 HIS A N 1
ATOM 2299 C CA . HIS A 1 295 ? -22.480 -2.994 -48.762 1.00 40.38 295 HIS A CA 1
ATOM 2300 C C . HIS A 1 295 ? -23.321 -2.442 -47.600 1.00 40.38 295 HIS A C 1
ATOM 2302 O O . HIS A 1 295 ? -22.771 -2.035 -46.576 1.00 40.38 295 HIS A O 1
ATOM 2308 N N . PRO A 1 296 ? -24.653 -2.369 -47.776 1.00 48.72 296 PRO A N 1
ATOM 2309 C CA . PRO A 1 296 ? -25.568 -1.694 -46.867 1.00 48.72 296 PRO A CA 1
ATOM 2310 C C . PRO A 1 296 ? -25.950 -2.562 -45.655 1.00 48.72 296 PRO A C 1
ATOM 2312 O O . PRO A 1 296 ? -26.095 -3.772 -45.775 1.00 48.72 296 PRO A O 1
ATOM 2315 N N . ALA A 1 297 ? -26.133 -1.877 -44.519 1.00 40.12 297 ALA A N 1
ATOM 2316 C CA . ALA A 1 297 ? -26.904 -2.163 -43.294 1.00 40.12 297 ALA A CA 1
ATOM 2317 C C . ALA A 1 297 ? -27.339 -3.613 -42.957 1.00 40.12 297 ALA A C 1
ATOM 2319 O O . ALA A 1 297 ? -27.973 -4.305 -43.750 1.00 40.12 297 ALA A O 1
ATOM 2320 N N . PRO A 1 298 ? -27.286 -3.960 -41.658 1.00 43.78 298 PRO A N 1
ATOM 2321 C CA . PRO A 1 298 ? -28.556 -3.933 -40.932 1.00 43.78 298 PRO A CA 1
ATOM 2322 C C . PRO A 1 298 ? -28.486 -3.118 -39.638 1.00 43.78 298 PRO A C 1
ATOM 2324 O O . PRO A 1 298 ? -27.604 -3.277 -38.798 1.00 43.78 298 PRO A O 1
ATOM 2327 N N . ARG A 1 299 ? -29.484 -2.245 -39.488 1.00 57.31 299 ARG A N 1
ATOM 2328 C CA . ARG A 1 299 ? -29.754 -1.442 -38.297 1.00 57.31 299 ARG A CA 1
ATOM 2329 C C . ARG A 1 299 ? -29.849 -2.341 -37.062 1.00 57.31 299 ARG A C 1
ATOM 2331 O O . ARG A 1 299 ? -30.738 -3.187 -36.979 1.00 57.31 299 ARG A O 1
ATOM 2338 N N . ARG A 1 300 ? -28.990 -2.097 -36.077 1.00 47.66 300 ARG A N 1
ATOM 2339 C CA . ARG A 1 300 ? -29.249 -2.442 -34.679 1.00 47.66 300 ARG A CA 1
ATOM 2340 C C . ARG A 1 300 ? -28.929 -1.230 -33.826 1.00 47.66 300 ARG A C 1
ATOM 2342 O O . ARG A 1 300 ? -27.775 -0.905 -33.581 1.00 47.66 300 ARG A O 1
ATOM 2349 N N . GLU A 1 301 ? -29.993 -0.553 -33.422 1.00 50.50 301 GLU A N 1
ATOM 2350 C CA . GLU A 1 301 ? -29.972 0.410 -32.336 1.00 50.50 301 GLU A CA 1
ATOM 2351 C C . GLU A 1 3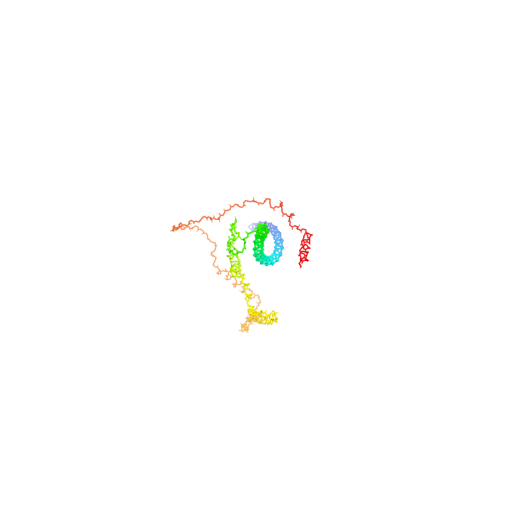01 ? -29.523 -0.316 -31.065 1.00 50.50 301 GLU A C 1
ATOM 2353 O O . GLU A 1 301 ? -30.237 -1.162 -30.528 1.00 50.50 301 GLU A O 1
ATOM 2358 N N . SER A 1 302 ? -28.337 0.010 -30.569 1.00 48.16 302 SER A N 1
ATOM 2359 C CA . SER A 1 302 ? -28.010 -0.201 -29.166 1.00 48.16 302 SER A CA 1
ATOM 2360 C C . SER A 1 302 ? -27.350 1.063 -28.651 1.00 48.16 302 SER A C 1
ATOM 2362 O O . SER A 1 302 ? -26.195 1.351 -28.952 1.00 48.16 302 SER A O 1
ATOM 2364 N N . LYS A 1 303 ? -28.144 1.831 -27.905 1.00 50.91 303 LYS A N 1
ATOM 2365 C CA . LYS A 1 303 ? -27.695 2.930 -27.059 1.00 50.91 303 LYS A CA 1
ATOM 2366 C C . LYS A 1 303 ? -26.546 2.450 -26.170 1.00 50.91 303 LYS A C 1
ATOM 2368 O O . LYS A 1 303 ? -26.725 1.522 -25.386 1.00 50.91 303 LYS A O 1
ATOM 2373 N N . GLY A 1 304 ? -25.418 3.132 -26.268 1.00 43.22 304 GLY A N 1
ATOM 2374 C CA . GLY A 1 304 ? -24.323 3.088 -25.311 1.00 43.22 304 GLY A CA 1
ATOM 2375 C C . GLY A 1 304 ? -23.473 4.333 -25.545 1.00 43.22 304 GLY A C 1
ATOM 2376 O O . GLY A 1 304 ? -22.847 4.404 -26.599 1.00 43.22 304 GLY A O 1
ATOM 2377 N N . PRO A 1 305 ? -23.536 5.350 -24.669 1.00 51.88 305 PRO A N 1
ATOM 2378 C CA . PRO A 1 305 ? -22.642 6.495 -24.748 1.00 51.88 305 PRO A CA 1
ATOM 2379 C C . PRO A 1 305 ? -21.243 6.077 -24.270 1.00 51.88 305 PRO A C 1
ATOM 2381 O O . PRO A 1 305 ? -21.123 5.134 -23.488 1.00 51.88 305 PRO A O 1
ATOM 2384 N N . ASP A 1 306 ? -20.232 6.802 -24.748 1.00 40.94 306 ASP A N 1
ATOM 2385 C CA . ASP A 1 306 ? -18.803 6.728 -24.392 1.00 40.94 306 ASP A CA 1
ATOM 2386 C C . ASP A 1 306 ? -17.921 5.889 -25.337 1.00 40.94 306 ASP A C 1
ATOM 2388 O O . ASP A 1 306 ? -17.218 4.958 -24.943 1.00 40.94 306 ASP A O 1
ATOM 2392 N N . SER A 1 307 ? -17.905 6.278 -26.617 1.00 47.66 307 SER A N 1
ATOM 2393 C CA . SER A 1 307 ? -16.749 6.082 -27.498 1.00 47.66 307 SER A CA 1
ATOM 2394 C C . SER A 1 307 ? -15.699 7.151 -27.178 1.00 47.66 307 SER A C 1
ATOM 2396 O O . SER A 1 307 ? -15.811 8.294 -27.620 1.00 47.66 307 SER A O 1
ATOM 2398 N N . ILE A 1 308 ? -14.709 6.788 -26.367 1.00 47.53 308 ILE A N 1
ATOM 2399 C CA . ILE A 1 308 ? -13.481 7.566 -26.191 1.00 47.53 308 ILE A CA 1
ATOM 2400 C C . ILE A 1 308 ? -12.560 7.181 -27.343 1.00 47.53 308 ILE A C 1
ATOM 2402 O O . ILE A 1 308 ? -11.872 6.169 -27.258 1.00 47.53 308 ILE A O 1
ATOM 2406 N N . ASP A 1 309 ? -12.566 7.987 -28.394 1.00 45.84 309 ASP A N 1
ATOM 2407 C CA . ASP A 1 309 ? -11.471 8.060 -29.351 1.00 45.84 309 ASP A CA 1
ATOM 2408 C C . ASP A 1 309 ? -11.149 9.543 -29.567 1.00 45.84 309 ASP A C 1
ATOM 2410 O O . ASP A 1 309 ? -12.048 10.337 -29.830 1.00 45.84 309 ASP A O 1
ATOM 2414 N N . GLU A 1 310 ? -9.855 9.858 -29.439 1.00 47.22 310 GLU A N 1
ATOM 2415 C CA . GLU A 1 310 ? -9.180 11.073 -29.929 1.00 47.22 310 GLU A CA 1
ATOM 2416 C C . GLU A 1 310 ? -9.500 12.372 -29.157 1.00 47.22 310 GLU A C 1
ATOM 2418 O O . GLU A 1 310 ? -10.589 12.919 -29.208 1.00 47.22 310 GLU A O 1
ATOM 2423 N N . LEU A 1 311 ? -8.617 12.853 -28.274 1.00 43.84 311 LEU A N 1
ATOM 2424 C CA . LEU A 1 311 ? -7.357 13.584 -28.524 1.00 43.84 311 LEU A CA 1
ATOM 2425 C C . LEU A 1 311 ? -7.555 15.037 -28.071 1.00 43.84 311 LEU A C 1
ATOM 2427 O O . LEU A 1 311 ? -8.156 15.813 -28.790 1.00 43.84 311 LEU A O 1
ATOM 2431 N N . GLU A 1 312 ? -7.015 15.385 -26.902 1.00 47.03 312 GLU A N 1
ATOM 2432 C CA . GLU A 1 312 ? -6.506 16.727 -26.564 1.00 47.03 312 GLU A CA 1
ATOM 2433 C C . GLU A 1 312 ? -5.783 16.622 -25.210 1.00 47.03 312 GLU A C 1
ATOM 2435 O O . GLU A 1 312 ? -6.294 16.937 -24.141 1.00 47.03 312 GLU A O 1
ATOM 2440 N N . LEU A 1 313 ? -4.571 16.061 -25.246 1.00 52.56 313 LEU A N 1
ATOM 2441 C CA . LEU A 1 313 ? -3.625 16.115 -24.130 1.00 52.56 313 LEU A CA 1
ATOM 2442 C C . LEU A 1 313 ? -2.816 17.408 -24.284 1.00 52.56 313 LEU A C 1
ATOM 2444 O O . LEU A 1 313 ? -1.629 17.396 -24.608 1.00 52.56 313 LEU A O 1
ATOM 2448 N N . GLU A 1 314 ? -3.503 18.535 -24.113 1.00 46.66 314 GLU A N 1
ATOM 2449 C CA . GLU A 1 314 ? -2.858 19.820 -23.880 1.00 46.66 314 GLU A CA 1
ATOM 2450 C C . GLU A 1 314 ? -2.205 19.793 -22.491 1.00 46.66 314 GLU A C 1
ATOM 2452 O O . GLU A 1 314 ? -2.855 19.596 -21.466 1.00 46.66 314 GLU A O 1
ATOM 2457 N N . LEU A 1 315 ? -0.877 19.908 -22.497 1.00 52.16 315 LEU A N 1
ATOM 2458 C CA . LEU A 1 315 ? -0.045 20.598 -21.509 1.00 52.16 315 LEU A CA 1
ATOM 2459 C C . LEU A 1 315 ? -0.755 21.039 -20.209 1.00 52.16 315 LEU A C 1
ATOM 2461 O O . LEU A 1 315 ? -1.119 22.196 -20.039 1.00 52.16 315 LEU A O 1
ATOM 2465 N N . ALA A 1 316 ? -0.804 20.132 -19.236 1.00 43.97 316 ALA A N 1
ATOM 2466 C CA . ALA A 1 316 ? -0.784 20.466 -17.812 1.00 43.97 316 ALA A CA 1
ATOM 2467 C C . ALA A 1 316 ? 0.530 19.936 -17.212 1.00 43.97 316 ALA A C 1
ATOM 2469 O O . ALA A 1 316 ? 0.555 19.059 -16.351 1.00 43.97 316 ALA A O 1
ATOM 2470 N N . THR A 1 317 ? 1.652 20.411 -17.755 1.00 49.19 317 THR A N 1
ATOM 2471 C CA . THR A 1 317 ? 2.992 20.227 -17.183 1.00 49.19 317 THR A CA 1
ATOM 2472 C C . THR A 1 317 ? 3.505 21.566 -16.688 1.00 49.19 317 THR A C 1
ATOM 2474 O O . THR A 1 317 ? 4.466 22.084 -17.231 1.00 49.19 317 THR A O 1
ATOM 2477 N N . GLU A 1 318 ? 2.856 22.126 -15.681 1.00 51.78 318 GLU A N 1
ATOM 2478 C CA . GLU A 1 318 ? 3.356 23.213 -14.840 1.00 51.78 318 GLU A CA 1
ATOM 2479 C C . GLU A 1 318 ? 2.541 23.106 -13.535 1.00 51.78 318 GLU A C 1
ATOM 2481 O O . GLU A 1 318 ? 1.338 22.880 -13.584 1.00 51.78 318 GLU A O 1
ATOM 2486 N N . ASP A 1 319 ? 3.216 23.121 -12.383 1.00 50.09 319 ASP A N 1
ATOM 2487 C CA . ASP A 1 319 ? 2.673 22.966 -11.012 1.00 50.09 319 ASP A CA 1
ATOM 2488 C C . ASP A 1 319 ? 2.531 21.555 -10.397 1.00 50.09 319 ASP A C 1
ATOM 2490 O O . ASP A 1 319 ? 1.775 21.353 -9.450 1.00 50.09 319 ASP A O 1
ATOM 2494 N N . TRP A 1 320 ? 3.348 20.577 -10.809 1.00 51.31 320 TRP A N 1
ATOM 2495 C CA . TRP A 1 320 ? 3.568 19.344 -10.010 1.00 51.31 320 TRP A CA 1
ATOM 2496 C C . TRP A 1 320 ? 4.952 19.259 -9.339 1.00 51.31 320 TRP A C 1
ATOM 2498 O O . TRP A 1 320 ? 5.358 18.190 -8.883 1.00 51.31 320 TRP A O 1
ATOM 2508 N N . ALA A 1 321 ? 5.689 20.375 -9.265 1.00 47.97 321 ALA A N 1
ATOM 2509 C CA . ALA A 1 321 ? 7.074 20.405 -8.773 1.00 47.97 321 ALA A CA 1
ATOM 2510 C C . ALA A 1 321 ? 7.369 21.427 -7.654 1.00 47.97 321 ALA A C 1
ATOM 2512 O O . ALA A 1 321 ? 8.533 21.622 -7.315 1.00 47.97 321 ALA A O 1
ATOM 2513 N N . ALA A 1 322 ? 6.360 22.044 -7.034 1.00 47.50 322 ALA A N 1
ATOM 2514 C CA . ALA A 1 322 ? 6.570 22.918 -5.877 1.00 47.50 322 ALA A CA 1
ATOM 2515 C C . ALA A 1 322 ? 5.410 22.780 -4.883 1.00 47.50 322 ALA A C 1
ATOM 2517 O O . ALA A 1 322 ? 4.399 23.459 -5.014 1.00 47.50 322 ALA A O 1
ATOM 2518 N N . GLY A 1 323 ? 5.543 21.885 -3.897 1.00 47.41 323 GLY A N 1
ATOM 2519 C CA . GLY A 1 323 ? 4.629 21.913 -2.749 1.00 47.41 323 GLY A CA 1
ATOM 2520 C C . GLY A 1 323 ? 4.289 20.607 -2.040 1.00 47.41 323 GLY A C 1
ATOM 2521 O O . GLY A 1 323 ? 3.254 20.591 -1.384 1.00 47.41 323 GLY A O 1
ATOM 2522 N N . ASN A 1 324 ? 5.066 19.514 -2.136 1.00 48.38 324 ASN A N 1
ATOM 2523 C CA . ASN A 1 324 ? 4.793 18.376 -1.237 1.00 48.38 324 ASN A CA 1
ATOM 2524 C C . ASN A 1 324 ? 5.927 17.361 -0.988 1.00 48.38 324 ASN A C 1
ATOM 2526 O O . ASN A 1 324 ? 5.681 16.159 -0.895 1.00 48.38 324 ASN A O 1
ATOM 2530 N N . THR A 1 325 ? 7.176 17.815 -0.849 1.00 50.69 325 THR A N 1
ATOM 2531 C CA . THR A 1 325 ? 8.285 16.941 -0.401 1.00 50.69 325 THR A CA 1
ATOM 2532 C C . THR A 1 325 ? 8.804 17.247 1.006 1.00 50.69 325 THR A C 1
ATOM 2534 O O . THR A 1 325 ? 9.658 16.512 1.486 1.00 50.69 325 THR A O 1
ATOM 2537 N N . GLU A 1 326 ? 8.272 18.256 1.704 1.00 49.12 326 GLU A N 1
ATOM 2538 C CA . GLU A 1 326 ? 8.681 18.599 3.083 1.00 49.12 326 GLU A CA 1
ATOM 2539 C C . GLU A 1 326 ? 7.895 17.856 4.181 1.00 49.12 326 GLU A C 1
ATOM 2541 O O . GLU A 1 326 ? 8.234 17.963 5.350 1.00 49.12 326 GLU A O 1
ATOM 2546 N N . GLY A 1 327 ? 6.879 17.054 3.836 1.00 50.34 327 GLY A N 1
ATOM 2547 C CA . GLY A 1 327 ? 6.002 16.396 4.822 1.00 50.34 327 GLY A CA 1
ATOM 2548 C C . GLY A 1 327 ? 6.227 14.897 5.064 1.00 50.34 327 GLY A C 1
ATOM 2549 O O . GLY A 1 327 ? 5.376 14.268 5.683 1.00 50.34 327 GLY A O 1
ATOM 2550 N N . TRP A 1 328 ? 7.292 14.288 4.527 1.00 51.44 328 TRP A N 1
ATOM 2551 C CA . TRP A 1 328 ? 7.475 12.819 4.562 1.00 51.44 328 TRP A CA 1
ATOM 2552 C C . TRP A 1 328 ? 8.815 12.341 5.133 1.00 51.44 328 TRP A C 1
ATOM 2554 O O . TRP A 1 328 ? 9.042 11.132 5.207 1.00 51.44 328 TRP A O 1
ATOM 2564 N N . ALA A 1 329 ? 9.683 13.253 5.565 1.00 50.84 329 ALA A N 1
ATOM 2565 C CA . ALA A 1 329 ? 10.773 12.912 6.469 1.00 50.84 329 ALA A CA 1
ATOM 2566 C C . ALA A 1 329 ? 10.219 13.002 7.896 1.00 50.84 329 ALA A C 1
ATOM 2568 O O . ALA A 1 329 ? 10.333 14.035 8.539 1.00 50.84 329 ALA A O 1
ATOM 2569 N N . GLY A 1 330 ? 9.514 11.956 8.336 1.00 54.56 330 GLY A N 1
ATOM 2570 C CA . GLY A 1 330 ? 9.193 11.814 9.754 1.00 54.56 330 GLY A CA 1
ATOM 2571 C C . GLY A 1 330 ? 10.503 11.629 10.506 1.00 54.56 330 GLY A C 1
ATOM 2572 O O . GLY A 1 330 ? 11.276 10.739 10.143 1.00 54.56 330 GLY A O 1
ATOM 2573 N N . ASP A 1 331 ? 10.763 12.504 11.474 1.00 51.31 331 ASP A N 1
ATOM 2574 C CA . ASP A 1 331 ? 11.950 12.444 12.315 1.00 51.31 331 ASP A CA 1
ATOM 2575 C C . ASP A 1 331 ? 12.049 11.050 12.940 1.00 51.31 331 ASP A C 1
ATOM 2577 O O . ASP A 1 331 ? 11.119 10.564 13.587 1.00 51.31 331 ASP A O 1
ATOM 2581 N N . GLU A 1 332 ? 13.193 10.390 12.753 1.00 62.12 332 GLU A N 1
ATOM 2582 C CA . GLU A 1 332 ? 13.485 9.096 13.386 1.00 62.12 332 GLU A CA 1
ATOM 2583 C C . GLU A 1 332 ? 13.405 9.194 14.929 1.00 62.12 332 GLU A C 1
ATOM 2585 O O . GLU A 1 332 ? 13.241 8.183 15.613 1.00 62.12 332 GLU A O 1
ATOM 2590 N N . GLU A 1 333 ? 13.454 10.419 15.468 1.00 61.91 333 GLU A N 1
ATOM 2591 C CA . GLU A 1 333 ? 13.237 10.770 16.873 1.00 61.91 333 GLU A CA 1
ATOM 2592 C C . GLU A 1 333 ? 11.764 10.603 17.313 1.00 61.91 333 GLU A C 1
ATOM 2594 O O . GLU A 1 333 ? 11.511 10.010 18.362 1.00 61.91 333 GLU A O 1
ATOM 2599 N N . GLU A 1 334 ? 10.778 10.972 16.481 1.00 66.50 334 GLU A N 1
ATOM 2600 C CA . GLU A 1 334 ? 9.345 10.760 16.775 1.00 66.50 334 GLU A CA 1
ATOM 2601 C C . GLU A 1 334 ? 8.954 9.268 16.723 1.00 66.50 334 GLU A C 1
ATOM 2603 O O . GLU A 1 334 ? 8.103 8.811 17.494 1.00 66.50 334 GLU A O 1
ATOM 2608 N N . GLU A 1 335 ? 9.587 8.463 15.855 1.00 67.00 335 GLU A N 1
ATOM 2609 C CA . GLU A 1 335 ? 9.373 7.004 15.843 1.00 67.00 335 GLU A CA 1
ATOM 2610 C C . GLU A 1 335 ? 9.955 6.337 17.107 1.00 67.00 335 GLU A C 1
ATOM 2612 O O . GLU A 1 335 ? 9.400 5.341 17.588 1.00 67.00 335 GLU A O 1
ATOM 2617 N N . ALA A 1 336 ? 11.027 6.896 17.685 1.00 68.50 336 ALA A N 1
ATOM 2618 C CA . ALA A 1 336 ? 11.630 6.404 18.923 1.00 68.50 336 ALA A CA 1
ATOM 2619 C C . ALA A 1 336 ? 10.763 6.701 20.160 1.00 68.50 336 ALA A C 1
ATOM 2621 O O . ALA A 1 336 ? 10.551 5.794 20.970 1.00 68.50 336 ALA A O 1
ATOM 2622 N N . GLU A 1 337 ? 10.199 7.908 20.274 1.00 71.06 337 GLU A N 1
ATOM 2623 C CA . GLU A 1 337 ? 9.309 8.287 21.386 1.00 71.06 337 GLU A CA 1
ATOM 2624 C C . GLU A 1 337 ? 8.003 7.468 21.392 1.00 71.06 337 GLU A C 1
ATOM 2626 O O . GLU A 1 337 ? 7.584 6.933 22.425 1.00 71.06 337 GLU A O 1
ATOM 2631 N N . LEU A 1 338 ? 7.409 7.241 20.213 1.00 73.06 338 LEU A N 1
ATOM 2632 C CA . LEU A 1 338 ? 6.223 6.388 20.061 1.00 73.06 338 LEU A CA 1
ATOM 2633 C C . LEU A 1 338 ? 6.478 4.925 20.457 1.00 73.06 338 LEU A C 1
ATOM 2635 O O . LEU A 1 338 ? 5.571 4.248 20.951 1.00 73.06 338 LEU A O 1
ATOM 2639 N N . LEU A 1 339 ? 7.693 4.412 20.235 1.00 73.31 339 LEU A N 1
ATOM 2640 C CA . LEU A 1 339 ? 8.078 3.059 20.643 1.00 73.31 339 LEU A CA 1
ATOM 2641 C C . LEU A 1 339 ? 8.288 2.951 22.159 1.00 73.31 339 LEU A C 1
ATOM 2643 O O . LEU A 1 339 ? 7.920 1.923 22.732 1.00 73.31 339 LEU A O 1
ATOM 2647 N N . THR A 1 340 ? 8.808 3.992 22.815 1.00 73.12 340 THR A N 1
ATOM 2648 C CA . THR A 1 340 ? 8.932 4.025 24.281 1.00 73.12 340 THR A CA 1
ATOM 2649 C C . THR A 1 340 ? 7.579 4.119 24.984 1.00 73.12 340 THR A C 1
ATOM 2651 O O . THR A 1 340 ? 7.352 3.395 25.954 1.00 73.12 340 THR A O 1
ATOM 2654 N N . ASP A 1 341 ? 6.636 4.899 24.451 1.00 76.62 341 ASP A N 1
ATOM 2655 C CA . ASP A 1 341 ? 5.280 5.006 25.010 1.00 76.62 341 ASP A CA 1
ATOM 2656 C C . ASP A 1 341 ? 4.484 3.699 24.868 1.00 76.62 341 ASP A C 1
ATOM 2658 O O . ASP A 1 341 ? 3.710 3.310 25.751 1.00 76.62 341 ASP A O 1
ATOM 2662 N N . LEU A 1 342 ? 4.712 2.959 23.779 1.00 74.06 342 LEU A N 1
ATOM 2663 C CA . LEU A 1 342 ? 4.132 1.631 23.567 1.00 74.06 342 LEU A CA 1
ATOM 2664 C C . LEU A 1 342 ? 4.682 0.576 24.538 1.00 74.06 342 LEU A C 1
ATOM 2666 O O . LEU A 1 342 ? 3.936 -0.329 24.925 1.00 74.06 342 LEU A O 1
ATOM 2670 N N . ASP A 1 343 ? 5.947 0.688 24.947 1.00 70.75 343 ASP A N 1
ATOM 2671 C CA . ASP A 1 343 ? 6.561 -0.217 25.925 1.00 70.75 343 ASP A CA 1
ATOM 2672 C C . ASP A 1 343 ? 6.132 0.135 27.363 1.00 70.75 343 ASP A C 1
ATOM 2674 O O . ASP A 1 343 ? 5.807 -0.757 28.153 1.00 70.75 343 ASP A O 1
ATOM 2678 N N . ALA A 1 344 ? 5.975 1.431 27.670 1.00 70.81 344 ALA A N 1
ATOM 2679 C CA . ALA A 1 344 ? 5.414 1.920 28.933 1.00 70.81 344 ALA A CA 1
ATOM 2680 C C . ALA A 1 344 ? 3.950 1.479 29.137 1.00 70.81 344 ALA A C 1
ATOM 2682 O O . ALA A 1 344 ? 3.576 1.033 30.222 1.00 70.81 344 ALA A O 1
ATOM 2683 N N . MET A 1 345 ? 3.134 1.495 28.077 1.00 56.06 345 MET A N 1
ATOM 2684 C CA . MET A 1 345 ? 1.767 0.953 28.086 1.00 56.06 345 MET A CA 1
ATOM 2685 C C . MET A 1 345 ? 1.719 -0.575 28.262 1.00 56.06 345 MET A C 1
ATOM 2687 O O . MET A 1 345 ? 0.703 -1.111 28.708 1.00 56.06 345 MET A O 1
ATOM 2691 N N . SER A 1 346 ? 2.800 -1.287 27.926 1.00 60.56 346 SER A N 1
ATOM 2692 C CA . SER A 1 346 ? 2.919 -2.733 28.147 1.00 60.56 346 SER A CA 1
ATOM 2693 C C . SER A 1 346 ? 3.307 -3.076 29.593 1.00 60.56 346 SER A C 1
ATOM 2695 O O . SER A 1 346 ? 2.889 -4.117 30.093 1.00 60.56 346 SER A O 1
ATOM 2697 N N . SER A 1 347 ? 4.016 -2.172 30.283 1.00 43.41 347 SER A N 1
ATOM 2698 C CA . SER A 1 347 ? 4.450 -2.320 31.682 1.00 43.41 347 SER A CA 1
ATOM 2699 C C . SER A 1 347 ? 3.385 -1.951 32.731 1.00 43.41 347 SER A C 1
ATOM 2701 O O . SER A 1 347 ? 3.618 -2.152 33.922 1.00 43.41 347 SER A O 1
ATOM 2703 N N . ILE A 1 348 ? 2.243 -1.392 32.318 1.00 48.66 348 ILE A N 1
ATOM 2704 C CA . ILE A 1 348 ? 1.089 -1.099 33.195 1.00 48.66 348 ILE A CA 1
ATOM 2705 C C . ILE A 1 348 ? 0.138 -2.318 33.307 1.00 48.66 348 ILE A C 1
ATOM 2707 O O . ILE A 1 348 ? -0.778 -2.322 34.130 1.00 48.66 348 ILE A O 1
ATOM 2711 N N . ALA A 1 349 ? 0.365 -3.369 32.509 1.00 42.34 349 ALA A N 1
ATOM 2712 C CA . ALA A 1 349 ? -0.278 -4.682 32.641 1.00 42.34 349 ALA A CA 1
ATOM 2713 C C . ALA A 1 349 ? 0.524 -5.606 33.567 1.00 42.34 349 ALA A C 1
ATOM 2715 O O . ALA A 1 349 ? -0.122 -6.460 34.221 1.00 42.34 349 ALA A O 1
#

Secondary structure (DSSP, 8-state):
-HHHHHHHHHHHHHHHHHHHHHHHHHHHHHHHHHHHHHHHHHHHHHHHHHHHHHHHHHHHHHHHHHHHHHHHHHHHHHHHHHHHHHHHHHHHHHHHHHHHHHHHHHHHHHHHHHHHHHHHHHHHHHHHHHHHHHHHHHHHHHHHHHHHHHHHHHHTTS-S--SS-------SS-----THHHHHHHHHHHHHHSS-------------------S--TTSSHHHHHHHHHHHHHHHHHHHHTTS---SSS-S------TT--HHHHHHHHHHHHHHHHHTS---S--------------------------------SSSSSSSSSSS---HHHHHHHHHHHHHHHTT-